Protein AF-A0A420VLJ9-F1 (afdb_monomer)

Structure (mmCIF, N/CA/C/O backbone):
data_AF-A0A420VLJ9-F1
#
_entry.id   AF-A0A420VLJ9-F1
#
loop_
_atom_site.group_PDB
_atom_site.id
_atom_site.type_symbol
_atom_site.label_atom_id
_atom_site.label_alt_id
_atom_site.label_comp_id
_atom_site.label_asym_id
_atom_site.label_entity_id
_atom_site.label_seq_id
_atom_site.pdbx_PDB_ins_code
_atom_site.Cartn_x
_atom_site.Cartn_y
_atom_site.Cartn_z
_atom_site.occupancy
_atom_site.B_iso_or_equiv
_atom_site.auth_seq_id
_atom_site.auth_comp_id
_atom_site.auth_asym_id
_atom_site.auth_atom_id
_atom_site.pdbx_PDB_model_num
ATOM 1 N N . MET A 1 1 ? -46.363 29.608 -21.108 1.00 40.19 1 MET A N 1
ATOM 2 C CA . MET A 1 1 ? -46.972 29.745 -19.769 1.00 40.19 1 MET A CA 1
ATOM 3 C C . MET A 1 1 ? -45.845 29.748 -18.758 1.00 40.19 1 MET A C 1
ATOM 5 O O . MET A 1 1 ? -44.955 28.916 -18.859 1.00 40.19 1 MET A O 1
ATOM 9 N N . SER A 1 2 ? -45.834 30.780 -17.923 1.00 34.25 2 SER A N 1
ATOM 10 C CA . SER A 1 2 ? -44.699 31.253 -17.135 1.00 34.25 2 SER A CA 1
ATOM 11 C C . SER A 1 2 ? -44.559 30.563 -15.777 1.00 34.25 2 SER A C 1
ATOM 13 O O . SER A 1 2 ? -45.558 30.268 -15.134 1.00 34.25 2 SER A O 1
ATOM 15 N N . ASN A 1 3 ? -43.295 30.405 -15.372 1.00 30.20 3 ASN A N 1
ATOM 16 C CA . ASN A 1 3 ? -42.695 30.669 -14.058 1.00 30.20 3 ASN A CA 1
ATOM 17 C C . ASN A 1 3 ? -43.540 30.483 -12.791 1.00 30.20 3 ASN A C 1
ATOM 19 O O . ASN A 1 3 ? -44.411 31.305 -12.518 1.00 30.20 3 ASN A O 1
ATOM 23 N N . ILE A 1 4 ? -43.063 29.608 -11.898 1.00 38.44 4 ILE A N 1
ATOM 24 C CA . ILE A 1 4 ? -42.866 29.989 -10.493 1.00 38.44 4 ILE A CA 1
ATOM 25 C C . ILE A 1 4 ? -41.450 29.582 -10.073 1.00 38.44 4 ILE A C 1
ATOM 27 O O . ILE A 1 4 ? -41.043 28.431 -10.185 1.00 38.44 4 ILE A O 1
ATOM 31 N N . ASN A 1 5 ? -40.717 30.605 -9.646 1.00 30.11 5 ASN A N 1
ATOM 32 C CA . ASN A 1 5 ? -39.374 30.623 -9.092 1.00 30.11 5 ASN A CA 1
ATOM 33 C C . ASN A 1 5 ? -39.523 30.743 -7.568 1.00 30.11 5 ASN A C 1
ATOM 35 O O . ASN A 1 5 ? -40.279 31.600 -7.111 1.00 30.11 5 ASN A O 1
ATOM 39 N N . THR A 1 6 ? -38.804 29.941 -6.790 1.00 36.34 6 THR A N 1
ATOM 40 C CA . THR A 1 6 ? -38.650 30.151 -5.342 1.00 36.34 6 THR A CA 1
ATOM 41 C C . THR A 1 6 ? -37.167 30.212 -5.010 1.00 36.34 6 THR A C 1
ATOM 43 O O . THR A 1 6 ? -36.566 29.240 -4.558 1.00 36.34 6 THR A O 1
ATOM 46 N N . GLN A 1 7 ? -36.574 31.375 -5.275 1.00 33.16 7 GLN A N 1
ATOM 47 C CA . GLN A 1 7 ? -35.375 31.827 -4.580 1.00 33.16 7 GLN A CA 1
ATOM 48 C C . GLN A 1 7 ? -35.746 32.529 -3.268 1.00 33.16 7 GLN A C 1
ATOM 50 O O . GLN A 1 7 ? -36.854 33.042 -3.124 1.00 33.16 7 GLN A O 1
ATOM 55 N N . ASN A 1 8 ? -34.740 32.615 -2.394 1.00 31.83 8 ASN A N 1
ATOM 56 C CA . ASN A 1 8 ? -34.660 33.291 -1.097 1.00 31.83 8 ASN A CA 1
ATOM 57 C C . ASN A 1 8 ? -35.138 32.490 0.106 1.00 31.83 8 ASN A C 1
ATOM 59 O O . ASN A 1 8 ? -36.305 32.556 0.453 1.00 31.83 8 ASN A O 1
ATOM 63 N N . LEU A 1 9 ? -34.174 31.887 0.809 1.00 32.88 9 LEU A N 1
ATOM 64 C CA . LEU A 1 9 ? -33.966 32.106 2.245 1.00 32.88 9 LEU A CA 1
ATOM 65 C C . LEU A 1 9 ? -32.454 31.981 2.543 1.00 32.88 9 LEU A C 1
ATOM 67 O O . LEU A 1 9 ? -31.944 30.917 2.879 1.00 32.88 9 LEU A O 1
ATOM 71 N N . GLN A 1 10 ? -31.725 33.086 2.354 1.00 36.16 10 GLN A N 1
ATOM 72 C CA . GLN A 1 10 ? -30.462 33.351 3.055 1.00 36.16 10 GLN A CA 1
ATOM 73 C C . GLN A 1 10 ? -30.797 33.690 4.525 1.00 36.16 10 GLN A C 1
ATOM 75 O O . GLN A 1 10 ? -31.829 34.312 4.776 1.00 36.16 10 GLN A O 1
ATOM 80 N N . GLY A 1 11 ? -29.959 33.271 5.488 1.00 34.59 11 GLY A N 1
ATOM 81 C CA . GLY A 1 11 ? -30.067 33.654 6.915 1.00 34.59 11 GLY A CA 1
ATOM 82 C C . GLY A 1 11 ? -29.747 35.142 7.156 1.00 34.59 11 GLY A C 1
ATOM 83 O O . GLY A 1 11 ? -29.766 35.909 6.196 1.00 34.59 11 GLY A O 1
ATOM 84 N N . PRO A 1 12 ? -29.348 35.602 8.363 1.00 39.53 12 PRO A N 1
ATOM 85 C CA . PRO A 1 12 ? -29.406 35.039 9.719 1.00 39.53 12 PRO A CA 1
ATOM 86 C C . PRO A 1 12 ? -30.305 35.899 10.650 1.00 39.53 12 PRO A C 1
ATOM 88 O O . PRO A 1 12 ? -30.602 37.050 10.341 1.00 39.53 12 PRO A O 1
ATOM 91 N N . LEU A 1 13 ? -30.684 35.409 11.836 1.00 33.34 13 LEU A N 1
ATOM 92 C CA . LEU A 1 13 ? -31.218 36.281 12.898 1.00 33.34 13 LEU A CA 1
ATOM 93 C C . LEU A 1 13 ? -30.295 36.243 14.114 1.00 33.34 13 LEU A C 1
ATOM 95 O O . LEU A 1 13 ? -30.373 35.371 14.974 1.00 33.34 13 LEU A O 1
ATOM 99 N N . ALA A 1 14 ? -29.394 37.223 14.137 1.00 34.03 14 ALA A N 1
ATOM 100 C CA . ALA A 1 14 ? -28.677 37.643 15.324 1.00 34.03 14 ALA A CA 1
ATOM 101 C C . ALA A 1 14 ? -29.680 38.192 16.349 1.00 34.03 14 ALA A C 1
ATOM 103 O O . ALA A 1 14 ? -30.434 39.122 16.054 1.00 34.03 14 ALA A O 1
ATOM 104 N N . PHE A 1 15 ? -29.670 37.643 17.562 1.00 36.09 15 PHE A N 1
ATOM 105 C CA . PHE A 1 15 ? -30.333 38.265 18.701 1.00 36.09 15 PHE A CA 1
ATOM 106 C C . PHE A 1 15 ? -29.491 39.456 19.171 1.00 36.09 15 PHE A C 1
ATOM 108 O O . PHE A 1 15 ? -28.362 39.303 19.634 1.00 36.09 15 PHE A O 1
ATOM 115 N N . ASN A 1 16 ? -30.044 40.654 18.988 1.00 30.75 16 ASN A N 1
ATOM 116 C CA . ASN A 1 16 ? -29.459 41.930 19.374 1.00 30.75 16 ASN A CA 1
ATOM 117 C C . ASN A 1 16 ? -29.782 42.238 20.845 1.00 30.75 16 ASN A C 1
ATOM 119 O O . ASN A 1 16 ? -30.943 42.263 21.248 1.00 30.75 16 ASN A O 1
ATOM 123 N N . THR A 1 17 ? -28.743 42.495 21.635 1.00 43.62 17 THR A N 1
ATOM 124 C CA . THR A 1 17 ? -28.795 42.968 23.020 1.00 43.62 17 THR A CA 1
ATOM 125 C C . THR A 1 17 ? -29.092 44.468 23.062 1.00 43.62 17 THR A C 1
ATOM 127 O O . THR A 1 17 ? -28.175 45.284 22.934 1.00 43.62 17 THR A O 1
ATOM 130 N N . LYS A 1 18 ? -30.350 44.867 23.262 1.00 38.25 18 LYS A N 1
ATOM 131 C CA . LYS A 1 18 ? -30.687 46.235 23.686 1.00 38.25 18 LYS A CA 1
ATOM 132 C C . LYS A 1 18 ? -32.125 46.273 24.195 1.00 38.25 18 LYS A C 1
ATOM 134 O O . LYS A 1 18 ? -33.012 45.992 23.408 1.00 38.25 18 LYS A O 1
ATOM 139 N N . ASP A 1 19 ? -32.264 46.550 25.494 1.00 35.78 19 ASP A N 1
ATOM 140 C CA . ASP A 1 19 ? -33.465 46.875 26.299 1.00 35.78 19 ASP A CA 1
ATOM 141 C C . ASP A 1 19 ? -33.405 46.081 27.628 1.00 35.78 19 ASP A C 1
ATOM 143 O O . ASP A 1 19 ? -33.994 45.019 27.754 1.00 35.78 19 ASP A O 1
ATOM 147 N N . MET A 1 20 ? -32.454 46.400 28.527 1.00 32.53 20 MET A N 1
ATOM 148 C CA . MET A 1 20 ? -32.641 47.233 29.749 1.00 32.53 20 MET A CA 1
ATOM 149 C C . MET A 1 20 ? -33.270 46.461 30.957 1.00 32.53 20 MET A C 1
ATOM 151 O O . MET A 1 20 ? -33.905 45.440 30.751 1.00 32.53 20 MET A O 1
ATOM 155 N N . PRO A 1 21 ? -33.121 46.884 32.236 1.00 36.34 21 PRO A N 1
ATOM 156 C CA . PRO A 1 21 ? -31.906 46.795 33.058 1.00 36.34 21 PRO A CA 1
ATOM 157 C C . PRO A 1 21 ? -32.110 46.166 34.479 1.00 36.34 21 PRO A C 1
ATOM 159 O O . PRO A 1 21 ? -33.150 46.304 35.104 1.00 36.34 21 PRO A O 1
ATOM 162 N N . VAL A 1 22 ? -31.046 45.538 35.002 1.00 33.41 22 VAL A N 1
ATOM 163 C CA . VAL A 1 22 ? -30.405 45.703 36.341 1.00 33.41 22 VAL A CA 1
ATOM 164 C C . VAL A 1 22 ? -31.232 45.639 37.665 1.00 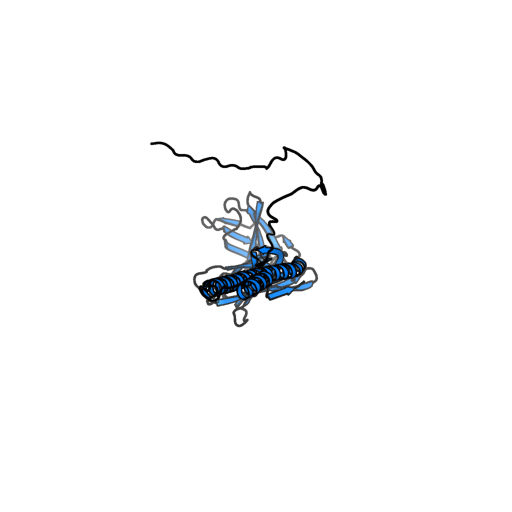33.41 22 VAL A C 1
ATOM 166 O O . VAL A 1 22 ? -31.813 46.624 38.094 1.00 33.41 22 VAL A O 1
ATOM 169 N N . ASN A 1 23 ? -31.007 44.532 38.403 1.00 29.47 23 ASN A N 1
ATOM 170 C CA . ASN A 1 23 ? -30.612 44.396 39.835 1.00 29.47 23 ASN A CA 1
ATOM 171 C C . ASN A 1 23 ? -31.587 44.597 41.032 1.00 29.47 23 ASN A C 1
ATOM 173 O O . ASN A 1 23 ? -32.333 45.560 41.129 1.00 29.47 23 ASN A O 1
ATOM 177 N N . ALA A 1 24 ? -31.318 43.737 42.031 1.00 30.45 24 ALA A N 1
ATOM 178 C CA . ALA A 1 24 ? -31.392 43.904 43.492 1.00 30.45 24 ALA A CA 1
ATOM 179 C C . ALA A 1 24 ? -32.679 43.520 44.250 1.00 30.45 24 ALA A C 1
ATOM 181 O O . ALA A 1 24 ? -33.589 44.311 44.448 1.00 30.45 24 ALA A O 1
ATOM 182 N N . ASN A 1 25 ? -32.642 42.297 44.793 1.00 33.41 25 ASN A N 1
ATOM 183 C CA . ASN A 1 25 ? -32.821 41.950 46.211 1.00 33.41 25 ASN A CA 1
ATOM 184 C C . ASN A 1 25 ? -33.521 42.980 47.132 1.00 33.41 25 ASN A C 1
ATOM 186 O O . ASN A 1 25 ? -32.915 43.984 47.507 1.00 33.41 25 ASN A O 1
ATOM 190 N N . THR A 1 26 ? -34.695 42.623 47.662 1.00 28.58 26 THR A N 1
ATOM 191 C CA . THR A 1 26 ? -35.263 43.218 48.885 1.00 28.58 26 THR A CA 1
ATOM 192 C C . THR A 1 26 ? -35.936 42.158 49.764 1.00 28.58 26 THR A C 1
ATOM 194 O O . THR A 1 26 ? -36.842 41.439 49.351 1.00 28.58 26 THR A O 1
ATOM 197 N N . ARG A 1 27 ? -35.455 42.077 51.014 1.00 31.72 27 ARG A N 1
ATOM 198 C CA . ARG A 1 27 ? -36.074 41.397 52.162 1.00 31.72 27 ARG A CA 1
ATOM 199 C C . ARG A 1 27 ? -37.179 42.274 52.766 1.00 31.72 27 ARG A C 1
ATOM 201 O O . ARG A 1 27 ? -36.972 43.472 52.908 1.00 31.72 27 ARG A O 1
ATOM 208 N N . ALA A 1 28 ? -38.213 41.587 53.257 1.00 33.34 28 ALA A N 1
ATOM 209 C CA . ALA A 1 28 ? -39.072 41.875 54.416 1.00 33.34 28 ALA A CA 1
ATOM 210 C C . ALA A 1 28 ? -39.955 43.146 54.432 1.00 33.34 28 ALA A C 1
ATOM 212 O O . ALA A 1 28 ? -39.468 44.269 54.505 1.00 33.34 28 ALA A O 1
ATOM 213 N N . GLY A 1 29 ? -41.270 42.913 54.530 1.00 27.23 29 GLY A N 1
ATOM 214 C CA . GLY A 1 29 ? -42.313 43.858 54.944 1.00 27.23 29 GLY A CA 1
ATOM 215 C C . GLY A 1 29 ? -43.678 43.153 55.000 1.00 27.23 29 GLY A C 1
ATOM 216 O O . GLY A 1 29 ? -44.050 42.483 54.045 1.00 27.23 29 GLY A O 1
ATOM 217 N N . GLU A 1 30 ? -44.354 43.237 56.144 1.00 31.52 30 GLU A N 1
ATOM 218 C CA . GLU A 1 30 ? -45.592 42.548 56.552 1.00 31.52 30 GLU A CA 1
ATOM 219 C C . GLU A 1 30 ? -46.860 42.959 55.769 1.00 31.52 30 GLU A C 1
ATOM 221 O O . GLU A 1 30 ? -46.958 44.101 55.324 1.00 31.52 30 GLU A O 1
ATOM 226 N N . GLY A 1 31 ? -47.872 42.070 55.710 1.00 28.92 31 GLY A N 1
ATOM 227 C CA . GLY A 1 31 ? -49.274 42.462 55.468 1.00 28.92 31 GLY A CA 1
ATOM 228 C C . GLY A 1 31 ? -50.150 41.530 54.611 1.00 28.92 31 GLY A C 1
ATOM 229 O O . GLY A 1 31 ? -50.395 41.829 53.454 1.00 28.92 31 GLY A O 1
ATOM 230 N N . ASP A 1 32 ? -50.666 40.471 55.241 1.00 31.52 32 ASP A N 1
ATOM 231 C CA . ASP A 1 32 ? -52.004 39.858 55.083 1.00 31.52 32 ASP A CA 1
ATOM 232 C C . ASP A 1 32 ? -52.498 39.182 53.771 1.00 31.52 32 ASP A C 1
ATOM 234 O O . ASP A 1 32 ? -52.627 39.767 52.700 1.00 31.52 32 ASP A O 1
ATOM 238 N N . SER A 1 33 ? -52.978 37.950 53.991 1.00 36.38 33 SER A N 1
ATOM 239 C CA . SER A 1 33 ? -53.978 37.153 53.260 1.00 36.38 33 SER A CA 1
ATOM 240 C C . SER A 1 33 ? -53.669 36.551 51.875 1.00 36.38 33 SER A C 1
ATOM 242 O O . SER A 1 33 ? -53.812 37.173 50.829 1.00 36.38 33 SER A O 1
ATOM 244 N N . GLY A 1 34 ? -53.459 35.227 51.883 1.00 42.50 34 GLY A N 1
ATOM 245 C CA . GLY A 1 34 ? -54.064 34.342 50.881 1.00 42.50 34 GLY A CA 1
ATO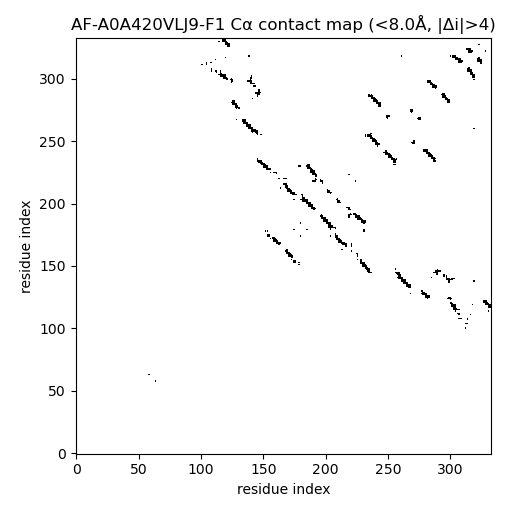M 246 C C . GLY A 1 34 ? -53.111 33.641 49.915 1.00 42.50 34 GLY A C 1
ATOM 247 O O . GLY A 1 34 ? -52.739 34.193 48.890 1.00 42.50 34 GLY A O 1
ATOM 248 N N . LEU A 1 35 ? -52.888 32.352 50.196 1.00 35.56 35 LEU A N 1
ATOM 249 C CA . LEU A 1 35 ? -52.308 31.310 49.334 1.00 35.56 35 LEU A CA 1
ATOM 250 C C . LEU A 1 35 ? -50.774 31.242 49.302 1.00 35.56 35 LEU A C 1
ATOM 252 O O . LEU A 1 35 ? -50.103 31.666 48.364 1.00 35.56 35 LEU A O 1
ATOM 256 N N . VAL A 1 36 ? -50.229 30.567 50.317 1.00 41.62 36 VAL A N 1
ATOM 257 C CA . VAL A 1 36 ? -48.925 29.903 50.219 1.00 41.62 36 VAL A CA 1
ATOM 258 C C . VAL A 1 36 ? -49.045 28.812 49.150 1.00 41.62 36 VAL A C 1
ATOM 260 O O . VAL A 1 36 ? -49.570 27.733 49.409 1.00 41.62 36 VAL A O 1
ATOM 263 N N . TYR A 1 37 ? -48.596 29.099 47.929 1.00 38.44 37 TYR A N 1
ATOM 264 C CA . TYR A 1 37 ? -48.406 28.082 46.900 1.00 38.44 37 TYR A CA 1
ATOM 265 C C . TYR A 1 37 ? -47.072 27.381 47.173 1.00 38.44 37 TYR A C 1
ATOM 267 O O . TYR A 1 37 ? -46.008 27.968 46.977 1.00 38.44 37 TYR A O 1
ATOM 275 N N . ASN A 1 38 ? -47.136 26.147 47.678 1.00 47.91 38 ASN A N 1
ATOM 276 C CA . ASN A 1 38 ? -45.972 25.289 47.875 1.00 47.91 38 ASN A CA 1
ATOM 277 C C . ASN A 1 38 ? -45.899 24.257 46.730 1.00 47.91 38 ASN A C 1
ATOM 279 O O . ASN A 1 38 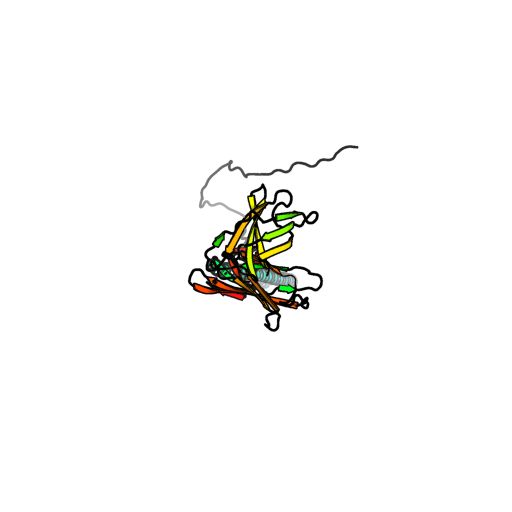? -46.534 23.208 46.829 1.00 47.91 38 ASN A O 1
ATOM 283 N N . PRO A 1 39 ? -45.139 24.515 45.649 1.00 46.03 39 PRO A N 1
ATOM 284 C CA . PRO A 1 39 ? -45.017 23.604 44.506 1.00 46.03 39 PRO A CA 1
ATOM 285 C C . PRO A 1 39 ? -44.257 22.301 44.818 1.00 46.03 39 PRO A C 1
ATOM 287 O O . PRO A 1 39 ? -44.063 21.491 43.918 1.00 46.03 39 PRO A O 1
ATOM 290 N N . GLY A 1 40 ? -43.820 22.106 46.067 1.00 45.81 40 GLY A N 1
ATOM 291 C CA . GLY A 1 40 ? -43.217 20.873 46.575 1.00 45.81 40 GLY A CA 1
ATOM 292 C C . GLY A 1 40 ? -44.015 20.224 47.704 1.00 45.81 40 GLY A C 1
ATOM 293 O O . GLY A 1 40 ? -43.448 19.442 48.461 1.00 45.81 40 GLY A O 1
ATOM 294 N N . ALA A 1 41 ? -45.298 20.561 47.867 1.00 46.41 41 ALA A N 1
ATOM 295 C CA . ALA A 1 41 ? -46.175 19.792 48.738 1.00 46.41 41 ALA A CA 1
ATOM 296 C C . ALA A 1 41 ? -46.438 18.430 48.078 1.00 46.41 41 ALA A C 1
ATOM 298 O O . ALA A 1 41 ? -47.451 18.241 47.408 1.00 46.41 41 ALA A O 1
ATOM 299 N N . GLU A 1 42 ? -45.506 17.487 48.257 1.00 52.94 42 GLU A N 1
ATOM 300 C CA . GLU A 1 42 ? -45.868 16.072 48.296 1.00 52.94 42 GLU A CA 1
ATOM 301 C C . GLU A 1 42 ? -47.123 15.984 49.159 1.00 52.94 42 GLU A C 1
ATOM 303 O O . GLU A 1 42 ? -47.176 16.592 50.233 1.00 52.94 42 GLU A O 1
ATOM 308 N N . LEU A 1 43 ? -48.166 15.341 48.637 1.00 58.44 43 LEU A N 1
ATOM 309 C CA . LEU A 1 43 ? -49.425 15.183 49.342 1.00 58.44 43 LEU A CA 1
ATOM 310 C C . LEU A 1 43 ? -49.103 14.481 50.663 1.00 58.44 43 LEU A C 1
ATOM 312 O O . LEU A 1 43 ? -48.877 13.272 50.678 1.00 58.44 43 LEU A O 1
ATOM 316 N N . ASP A 1 44 ? -48.973 15.260 51.738 1.00 61.69 44 ASP A N 1
ATOM 317 C CA . ASP A 1 44 ? -48.436 14.783 53.002 1.00 61.69 44 ASP A CA 1
ATOM 318 C C . ASP A 1 44 ? -49.464 13.796 53.548 1.00 61.69 44 ASP A C 1
ATOM 320 O O . ASP A 1 44 ? -50.498 14.179 54.106 1.00 61.69 44 ASP A O 1
ATOM 324 N N . LYS A 1 45 ? -49.249 12.507 53.263 1.00 59.34 45 LYS A N 1
ATOM 325 C CA . LYS A 1 45 ? -50.154 11.407 53.622 1.00 59.34 45 LYS A CA 1
ATOM 326 C C . LYS A 1 45 ? -50.484 11.481 55.112 1.00 59.34 45 LYS A C 1
ATOM 328 O O . LYS A 1 45 ? -51.599 11.161 55.514 1.00 59.34 45 LYS A O 1
ATOM 333 N N . ASP A 1 46 ? -49.562 12.023 55.901 1.00 61.44 46 ASP A N 1
ATOM 334 C CA . ASP A 1 46 ? -49.683 12.272 57.330 1.00 61.44 46 ASP A CA 1
ATOM 335 C C . ASP A 1 46 ? -50.670 13.401 57.684 1.00 61.44 46 ASP A C 1
ATOM 337 O O . ASP A 1 46 ? -51.351 13.323 58.710 1.00 61.44 46 ASP A O 1
ATOM 341 N N . ALA A 1 47 ? -50.807 14.435 56.849 1.00 64.75 47 ALA A N 1
ATOM 342 C CA . ALA A 1 47 ? -51.821 15.480 57.009 1.00 64.75 47 ALA A CA 1
ATOM 343 C C . ALA A 1 47 ? -53.224 14.957 56.662 1.00 64.75 47 ALA A C 1
ATOM 345 O O . ALA A 1 47 ? -54.185 15.240 57.381 1.00 64.75 47 ALA A O 1
ATOM 346 N N . PHE A 1 48 ? -53.333 14.126 55.621 1.00 65.38 48 PHE A N 1
ATOM 347 C CA . PHE A 1 48 ? -54.583 13.453 55.262 1.00 65.38 48 PHE A CA 1
ATOM 348 C C . PHE A 1 48 ? -55.032 12.455 56.345 1.00 65.38 48 PHE A C 1
ATOM 350 O O . PHE A 1 48 ? -56.187 12.484 56.761 1.00 65.38 48 PHE A O 1
ATOM 357 N N . LEU A 1 49 ? -54.120 11.632 56.882 1.00 68.81 49 LEU A N 1
ATOM 358 C CA . LEU A 1 49 ? -54.424 10.682 57.963 1.00 68.81 49 LEU A CA 1
ATOM 359 C C . LEU A 1 49 ? -54.847 11.378 59.268 1.00 68.81 49 LEU A C 1
ATOM 361 O O . LEU A 1 49 ? -55.704 10.867 59.989 1.00 68.81 49 LEU A O 1
ATOM 365 N N . LYS A 1 50 ? -54.292 12.560 59.568 1.00 65.50 50 LYS A N 1
ATOM 366 C CA . LYS A 1 50 ? -54.720 13.379 60.715 1.00 65.50 50 LYS A CA 1
ATOM 367 C C . LYS A 1 50 ? -56.119 13.959 60.527 1.00 65.50 50 LYS A C 1
ATOM 369 O O . LYS A 1 50 ? -56.899 13.942 61.474 1.00 65.50 50 LYS A O 1
ATOM 374 N N . LEU A 1 51 ? -56.446 14.442 59.330 1.00 67.56 51 LEU A N 1
ATOM 375 C CA . LEU A 1 51 ? -57.789 14.939 59.023 1.00 67.56 51 LEU A CA 1
ATOM 376 C C . LEU A 1 51 ? -58.827 13.809 59.051 1.00 67.56 51 LEU A C 1
ATOM 378 O O . LEU A 1 51 ? -59.877 13.975 59.662 1.00 67.56 51 LEU A O 1
ATOM 382 N N . LEU A 1 52 ? -58.485 12.631 58.526 1.00 69.38 52 LEU A N 1
ATOM 383 C CA . LEU A 1 52 ? -59.322 11.431 58.592 1.00 69.38 52 LEU A CA 1
ATOM 384 C C . LEU A 1 52 ? -59.607 10.987 60.037 1.00 69.38 52 LEU A C 1
ATOM 386 O O . LEU A 1 52 ? -60.725 10.594 60.369 1.00 69.38 52 LEU A O 1
ATOM 390 N N . LEU A 1 53 ? -58.600 11.057 60.913 1.00 67.88 53 LEU A N 1
ATOM 391 C CA . LEU A 1 53 ? -58.755 10.729 62.331 1.00 67.88 53 LEU A CA 1
ATOM 392 C C . LEU A 1 53 ? -59.665 11.733 63.055 1.00 67.88 53 LEU A C 1
ATOM 394 O O . LEU A 1 53 ? -60.454 11.339 63.912 1.00 67.88 53 LEU A O 1
ATOM 398 N N . ILE A 1 54 ? -59.561 13.018 62.707 1.00 65.88 54 ILE A N 1
ATOM 399 C CA . ILE A 1 54 ? -60.407 14.082 63.260 1.00 65.88 54 ILE A CA 1
ATOM 400 C C . ILE A 1 54 ? -61.859 13.917 62.793 1.00 65.88 54 ILE A C 1
ATOM 402 O O . ILE A 1 54 ? -62.771 14.034 63.611 1.00 65.88 54 ILE A O 1
ATOM 406 N N . GLU A 1 55 ? -62.082 13.584 61.520 1.00 59.12 55 GLU A N 1
ATOM 407 C CA . GLU A 1 55 ? -63.420 13.306 60.988 1.00 59.12 55 GLU A CA 1
ATOM 408 C C . GLU A 1 55 ? -64.047 12.074 61.658 1.00 59.12 55 GLU A C 1
ATOM 410 O O . GLU A 1 55 ? -65.180 12.159 62.117 1.00 59.12 55 GLU A O 1
ATOM 415 N N . LEU A 1 56 ? -63.307 10.972 61.848 1.00 64.06 56 LEU A N 1
ATOM 416 C CA . LEU A 1 56 ? -63.788 9.783 62.578 1.00 64.06 56 LEU A CA 1
ATOM 417 C C . LEU A 1 56 ? -64.189 10.064 64.037 1.00 64.06 56 LEU A C 1
ATOM 419 O O . LEU A 1 56 ? -65.066 9.387 64.569 1.00 64.06 56 LEU A O 1
ATOM 423 N N . GLN A 1 57 ? -63.563 11.047 64.693 1.00 64.88 57 GLN A N 1
ATOM 424 C CA . GLN A 1 57 ? -63.916 11.447 66.060 1.00 64.88 57 GLN A CA 1
ATOM 425 C C . GLN A 1 57 ? -65.186 12.311 66.143 1.00 64.88 57 GLN A C 1
ATOM 427 O O . GLN A 1 57 ? -65.758 12.408 67.227 1.00 64.88 57 GLN A O 1
ATOM 432 N N . HIS A 1 58 ? -65.618 12.941 65.044 1.00 65.50 58 HIS A N 1
ATOM 433 C CA . HIS A 1 58 ? -66.742 13.891 65.013 1.00 65.50 58 HIS A CA 1
ATOM 434 C C . HIS A 1 58 ? -67.909 13.467 64.096 1.00 65.50 58 HIS A C 1
ATOM 436 O O . HIS A 1 58 ? -68.811 14.271 63.862 1.00 65.50 58 HIS A O 1
ATOM 442 N N . GLN A 1 59 ? -67.932 12.228 63.590 1.00 56.38 59 GLN A N 1
ATOM 443 C CA . GLN A 1 59 ? -69.045 11.721 62.773 1.00 56.38 59 GLN A CA 1
ATOM 444 C C . GLN A 1 59 ? -70.298 11.461 63.627 1.00 56.38 59 GLN A C 1
ATOM 446 O O . GLN A 1 59 ? -70.241 10.799 64.666 1.00 56.38 59 GLN A O 1
ATOM 451 N N . ASP A 1 60 ? -71.439 11.977 63.168 1.00 63.19 60 ASP A N 1
ATOM 452 C CA . ASP A 1 60 ? -72.760 11.654 63.706 1.00 63.19 60 ASP A CA 1
ATOM 453 C C . ASP A 1 60 ? -73.143 10.221 63.275 1.00 63.19 60 ASP A C 1
ATOM 455 O O . ASP A 1 60 ? -73.078 9.901 62.087 1.00 63.19 60 ASP A O 1
ATOM 459 N N . PRO A 1 61 ? -73.542 9.334 64.204 1.00 57.66 61 PRO A N 1
ATOM 460 C CA . PRO A 1 61 ? -73.795 7.919 63.925 1.00 57.66 61 PRO A CA 1
ATOM 461 C C . PRO A 1 61 ? -75.007 7.635 63.023 1.00 57.66 61 PRO A C 1
ATOM 463 O O . PRO A 1 61 ? -75.253 6.468 62.713 1.00 57.66 61 PRO A O 1
ATOM 466 N N . THR A 1 62 ? -75.792 8.645 62.638 1.00 63.62 62 THR A N 1
ATOM 467 C CA . THR A 1 62 ? -77.054 8.440 61.908 1.00 63.62 62 THR A CA 1
ATOM 468 C C . THR A 1 62 ? -77.000 8.724 60.406 1.00 63.62 62 THR A C 1
ATOM 470 O O . THR A 1 62 ? -77.927 8.314 59.707 1.00 63.62 62 THR A O 1
ATOM 473 N N . ASP A 1 63 ? -75.917 9.319 59.894 1.00 63.97 63 ASP A N 1
ATOM 474 C CA . ASP A 1 63 ? -75.683 9.474 58.449 1.00 63.97 63 ASP A CA 1
ATOM 475 C C . ASP A 1 63 ? -74.172 9.556 58.148 1.00 63.97 63 ASP A C 1
ATOM 477 O O . ASP A 1 63 ? -73.611 10.649 58.021 1.00 63.97 63 ASP A O 1
ATOM 481 N N . PRO A 1 64 ? -73.464 8.412 58.124 1.00 59.19 64 PRO A N 1
ATOM 482 C CA . PRO A 1 64 ? -72.029 8.406 57.882 1.00 59.19 64 PRO A CA 1
ATOM 483 C C . PRO A 1 64 ? -71.761 8.919 56.464 1.00 59.19 64 PRO A C 1
ATOM 485 O O . PRO A 1 64 ? -72.266 8.357 55.489 1.00 59.19 64 PRO A O 1
ATOM 488 N N . MET A 1 65 ? -70.948 9.971 56.320 1.00 63.12 65 MET A N 1
ATOM 489 C CA . MET A 1 65 ? -70.446 10.331 54.989 1.00 63.12 65 MET A CA 1
ATOM 490 C C . MET A 1 65 ? -69.699 9.131 54.384 1.00 63.12 65 MET A C 1
ATOM 492 O O . MET A 1 65 ? -69.118 8.324 55.105 1.00 63.12 65 MET A O 1
ATOM 496 N N . ASP A 1 66 ? -69.708 9.028 53.050 1.00 65.62 66 ASP A N 1
ATOM 497 C CA . ASP A 1 66 ? -69.092 7.960 52.241 1.00 65.62 66 ASP A CA 1
ATOM 498 C C . ASP A 1 66 ? -67.545 8.052 52.265 1.00 65.62 66 ASP A C 1
ATOM 500 O O . ASP A 1 66 ? -66.859 8.206 51.248 1.00 65.62 66 ASP A O 1
ATOM 504 N N . THR A 1 67 ? -66.979 8.039 53.474 1.00 63.81 67 THR A N 1
ATOM 505 C CA . THR A 1 67 ? -65.551 8.131 53.787 1.00 63.81 67 THR A CA 1
ATOM 506 C C . THR A 1 67 ? -64.789 6.977 53.139 1.00 63.81 67 THR A C 1
ATOM 508 O O . THR A 1 67 ? -63.644 7.147 52.730 1.00 63.81 67 THR A O 1
ATOM 511 N N . GLU A 1 68 ? -65.442 5.828 52.949 1.00 65.75 68 GLU A N 1
ATOM 512 C CA . GLU A 1 68 ? -64.905 4.669 52.234 1.00 65.75 68 GLU A CA 1
ATOM 513 C C . GLU A 1 68 ? -64.607 4.986 50.761 1.00 65.75 68 GLU A C 1
ATOM 515 O O . GLU A 1 68 ? -63.526 4.662 50.260 1.00 65.75 68 GLU A O 1
ATOM 520 N N . LYS A 1 69 ? -65.503 5.695 50.064 1.00 66.94 69 LYS A N 1
ATOM 521 C CA . LYS A 1 69 ? -65.298 6.107 48.669 1.00 66.94 69 LYS A CA 1
ATOM 522 C C . LYS A 1 69 ? -64.195 7.153 48.521 1.00 66.94 69 LYS A C 1
ATOM 524 O O . LYS A 1 69 ? -63.424 7.083 47.562 1.00 66.94 69 LYS A O 1
ATOM 529 N N . MET A 1 70 ? -64.080 8.087 49.468 1.00 70.25 70 MET A N 1
ATOM 530 C CA . MET A 1 70 ? -62.999 9.080 49.477 1.00 70.25 70 MET A CA 1
ATOM 531 C C . MET A 1 70 ? -61.641 8.433 49.774 1.00 70.25 70 MET A C 1
ATOM 533 O O . MET A 1 70 ? -60.682 8.709 49.061 1.00 70.25 70 MET A O 1
ATOM 537 N N . LEU A 1 71 ? -61.579 7.516 50.748 1.00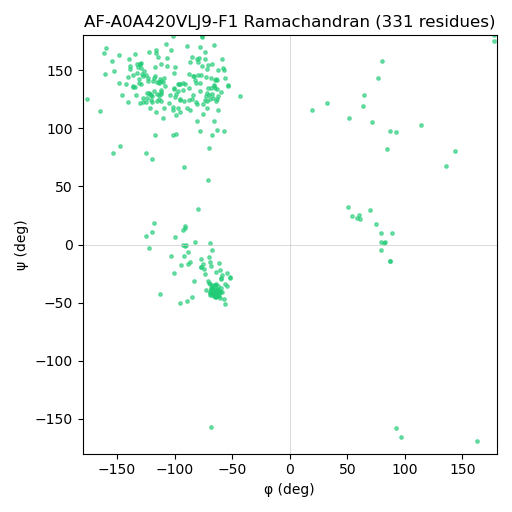 72.12 71 LEU A N 1
ATOM 538 C CA . LEU A 1 71 ? -60.391 6.710 51.052 1.00 72.12 71 LEU A CA 1
ATOM 539 C C . LEU A 1 71 ? -59.966 5.837 49.875 1.00 72.12 71 LEU A C 1
ATOM 541 O O . LEU A 1 71 ? -58.780 5.722 49.573 1.00 72.12 71 LEU A O 1
ATOM 545 N N . THR A 1 72 ? -60.934 5.242 49.181 1.00 76.38 72 THR A N 1
ATOM 546 C CA . THR A 1 72 ? -60.670 4.434 47.989 1.00 76.38 72 THR A CA 1
ATOM 547 C C . THR A 1 72 ? -60.104 5.298 46.860 1.00 76.38 72 THR A C 1
ATOM 549 O O . THR A 1 72 ? -59.145 4.893 46.205 1.00 76.38 72 THR A O 1
ATOM 552 N N . GLN A 1 73 ? -60.631 6.510 46.656 1.00 68.00 73 GLN A N 1
ATOM 553 C CA . GLN A 1 73 ? -60.113 7.441 45.648 1.00 68.00 73 GLN A CA 1
ATOM 554 C C . GLN A 1 73 ? -58.729 7.996 46.004 1.00 68.00 73 GLN A C 1
ATOM 556 O O . GLN A 1 73 ? -57.868 8.053 45.130 1.00 68.00 73 GLN A O 1
ATOM 561 N N . THR A 1 74 ? -58.456 8.351 47.263 1.00 78.94 74 THR A N 1
ATOM 562 C CA . THR A 1 74 ? -57.114 8.803 47.670 1.00 78.94 74 THR A CA 1
ATOM 563 C C . THR A 1 74 ? -56.089 7.676 47.647 1.00 78.94 74 THR A C 1
ATOM 565 O O . THR A 1 74 ? -54.943 7.919 47.266 1.00 78.94 74 THR A O 1
ATOM 568 N N . ALA A 1 75 ? -56.478 6.438 47.963 1.00 76.81 75 ALA A N 1
ATOM 569 C CA . ALA A 1 75 ? -55.624 5.265 47.789 1.00 76.81 75 ALA A CA 1
ATOM 570 C C . ALA A 1 75 ? -55.306 5.001 46.306 1.00 76.81 75 ALA A C 1
ATOM 572 O O . ALA A 1 75 ? -54.151 4.742 45.968 1.00 76.81 75 ALA A O 1
ATOM 573 N N . GLN A 1 76 ? -56.293 5.130 45.410 1.00 78.38 76 GLN A N 1
ATOM 574 C CA . GLN A 1 76 ? -56.091 5.017 43.959 1.00 78.38 76 GLN A CA 1
ATOM 575 C C . GLN A 1 76 ? -55.187 6.132 43.411 1.00 78.38 76 GLN A C 1
ATOM 577 O O . GLN A 1 76 ? -54.277 5.847 42.635 1.00 78.38 76 GLN A O 1
ATOM 582 N N . LEU A 1 77 ? -55.377 7.382 43.848 1.00 79.94 77 LEU A N 1
ATOM 583 C CA . LEU A 1 77 ? -54.523 8.513 43.467 1.00 79.94 77 LEU A CA 1
ATOM 584 C C . LEU A 1 77 ? -53.098 8.367 44.015 1.00 79.94 77 LEU A C 1
ATOM 586 O O . LEU A 1 77 ? -52.146 8.592 43.279 1.00 79.94 77 LEU A O 1
ATOM 590 N N . SER A 1 78 ? -52.940 7.899 45.256 1.00 79.56 78 SER A N 1
ATOM 591 C CA . SER A 1 78 ? -51.627 7.613 45.853 1.00 79.56 78 SER A CA 1
ATOM 592 C C . SER A 1 78 ? -50.896 6.481 45.129 1.00 79.56 78 SER A C 1
ATOM 594 O O . SER A 1 78 ? -49.670 6.507 45.028 1.00 79.56 78 SER A O 1
ATOM 596 N N . ALA A 1 79 ? -51.628 5.474 44.639 1.00 81.25 79 ALA A N 1
ATOM 597 C CA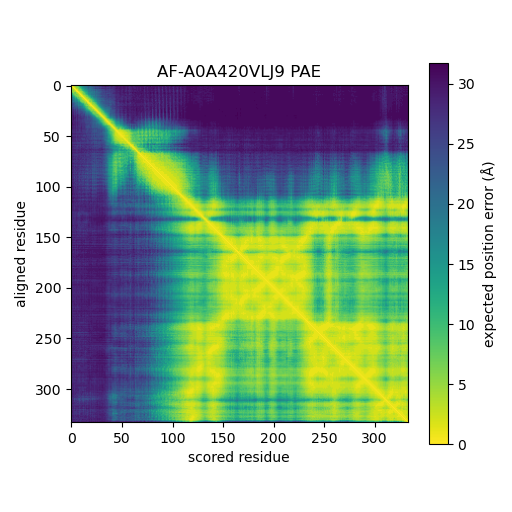 . ALA A 1 79 ? -51.066 4.394 43.835 1.00 81.25 79 ALA A CA 1
ATOM 598 C C . ALA A 1 79 ? -50.626 4.898 42.451 1.00 81.25 79 ALA A C 1
ATOM 600 O O . ALA A 1 79 ? -49.532 4.558 42.004 1.00 81.25 79 ALA A O 1
ATOM 601 N N . LEU A 1 80 ? -51.428 5.755 41.808 1.00 82.12 80 LEU A N 1
ATOM 602 C CA . LEU A 1 80 ? -51.068 6.411 40.547 1.00 82.12 80 LEU A CA 1
ATOM 603 C C . LEU A 1 80 ? -49.863 7.341 40.706 1.00 82.12 80 LEU A C 1
ATOM 605 O O . LEU A 1 80 ? -48.970 7.318 39.869 1.00 82.12 80 LEU A O 1
ATOM 609 N N . GLU A 1 81 ? -49.796 8.113 41.787 1.00 81.06 81 GLU A N 1
ATOM 610 C CA . GLU A 1 81 ? -48.668 8.992 42.097 1.00 81.06 81 GLU A CA 1
ATOM 611 C C . GLU A 1 81 ? -47.401 8.192 42.417 1.00 81.06 81 GLU A C 1
ATOM 613 O O . GLU A 1 81 ? -46.318 8.530 41.952 1.00 81.06 81 GLU A O 1
ATOM 618 N N . MET A 1 82 ? -47.516 7.073 43.140 1.00 78.25 82 MET A N 1
ATOM 619 C CA . MET A 1 82 ? -46.396 6.152 43.351 1.00 78.25 82 MET A CA 1
ATOM 620 C C . MET A 1 82 ? -45.919 5.535 42.031 1.00 78.25 82 MET A C 1
ATOM 622 O O . MET A 1 82 ? -44.713 5.392 41.825 1.00 78.25 82 MET A O 1
ATOM 626 N N . GLN A 1 83 ? -46.838 5.196 41.127 1.00 82.06 83 GLN A N 1
ATOM 627 C CA . GLN A 1 83 ? -46.509 4.685 39.799 1.00 82.06 83 GLN A CA 1
ATOM 628 C C . GLN A 1 83 ? -45.866 5.764 38.914 1.00 82.06 83 GLN A C 1
ATOM 630 O O . GLN A 1 83 ? -44.886 5.479 38.231 1.00 82.06 83 GLN A O 1
ATOM 635 N N . ASP A 1 84 ? -46.349 7.004 38.971 1.00 85.25 84 ASP A N 1
ATOM 636 C CA . ASP A 1 84 ? -45.760 8.160 38.288 1.00 85.25 84 ASP A CA 1
ATOM 637 C C . ASP A 1 84 ? -44.359 8.477 38.827 1.00 85.25 84 ASP A C 1
ATOM 639 O O . ASP A 1 84 ? -43.413 8.636 38.057 1.00 85.25 84 ASP A O 1
ATOM 643 N N . ASN A 1 85 ? -44.185 8.456 40.149 1.00 83.31 85 ASN A N 1
ATOM 644 C CA . ASN A 1 85 ? -42.887 8.608 40.798 1.00 83.31 85 ASN A CA 1
ATOM 645 C C . ASN A 1 85 ? -41.937 7.467 40.424 1.00 83.31 85 ASN A C 1
ATOM 647 O O . ASN A 1 85 ? -40.776 7.721 40.121 1.00 83.31 85 ASN A O 1
ATOM 651 N N . THR A 1 86 ? -42.430 6.229 40.343 1.00 85.00 86 THR A N 1
ATOM 652 C CA . THR A 1 86 ? -41.640 5.080 39.872 1.00 85.00 86 THR A CA 1
ATOM 653 C C . THR A 1 86 ? -41.214 5.262 38.415 1.00 85.00 86 THR A C 1
ATOM 655 O O . THR A 1 86 ? -40.048 5.049 38.086 1.00 85.00 86 THR A O 1
ATOM 658 N N . ASN A 1 87 ? -42.118 5.716 37.542 1.00 87.38 87 ASN A N 1
ATOM 659 C CA . ASN A 1 87 ? -41.803 6.014 36.145 1.00 87.38 87 ASN A CA 1
ATOM 660 C C . ASN A 1 87 ? -40.770 7.144 36.032 1.00 87.38 87 ASN A C 1
ATOM 662 O O . ASN A 1 87 ? -39.818 7.021 35.265 1.00 87.38 87 ASN A O 1
ATOM 666 N N . LYS A 1 88 ? -40.895 8.209 36.834 1.00 91.00 88 LYS A N 1
ATOM 667 C CA . LYS A 1 88 ? -39.904 9.295 36.919 1.00 91.00 88 LYS A CA 1
ATOM 668 C C . LYS A 1 88 ? -38.543 8.783 37.373 1.00 91.00 88 LYS A C 1
ATOM 670 O O . LYS A 1 88 ? -37.541 9.120 36.747 1.00 91.00 88 LYS A O 1
ATOM 675 N N . THR A 1 89 ? -38.491 7.948 38.411 1.00 88.94 89 THR A N 1
ATOM 676 C CA . THR A 1 89 ? -37.247 7.314 38.866 1.00 88.94 89 THR A CA 1
ATOM 677 C C . THR A 1 89 ? -36.645 6.428 37.775 1.00 88.94 89 THR A C 1
ATOM 679 O O . THR A 1 89 ? -35.433 6.453 37.583 1.00 88.94 89 THR A O 1
ATOM 682 N N . MET A 1 90 ? -37.464 5.699 37.012 1.00 89.81 90 MET A N 1
ATOM 683 C CA . MET A 1 90 ? -36.990 4.881 35.893 1.00 89.81 90 MET A CA 1
ATOM 684 C C . MET A 1 90 ? -36.423 5.740 34.752 1.00 89.81 90 MET A C 1
ATOM 686 O O . MET A 1 90 ? -35.350 5.434 34.238 1.00 89.81 90 MET A O 1
ATOM 690 N N . THR A 1 91 ? -37.073 6.853 34.402 1.00 93.50 91 THR A N 1
ATOM 691 C CA . THR A 1 91 ? -36.542 7.824 33.428 1.00 93.50 91 THR A CA 1
ATOM 692 C C . THR A 1 91 ? -35.225 8.431 33.912 1.00 93.50 91 THR A C 1
ATOM 694 O O . THR A 1 91 ? -34.254 8.474 33.164 1.00 93.50 91 THR A O 1
ATOM 697 N N . GLN A 1 92 ? -35.146 8.824 35.187 1.00 92.94 92 GLN A N 1
ATOM 698 C CA . GLN A 1 92 ? -33.910 9.333 35.790 1.00 92.94 92 GLN A CA 1
ATOM 699 C C . GLN A 1 92 ? -32.792 8.284 35.799 1.00 92.94 92 GLN A C 1
ATOM 701 O O . GLN A 1 92 ? -31.627 8.633 35.609 1.00 92.94 92 GLN A O 1
ATOM 706 N N . LEU A 1 93 ? -33.128 7.005 35.994 1.00 90.44 93 LEU A N 1
ATOM 707 C CA . LEU A 1 93 ? -32.176 5.902 35.912 1.00 90.44 93 LEU A CA 1
ATOM 708 C C . LEU A 1 93 ? -31.645 5.730 34.484 1.00 90.44 93 LEU A C 1
ATOM 710 O O . LEU A 1 93 ? -30.437 5.591 34.308 1.00 90.44 93 LEU A O 1
ATOM 714 N N . VAL A 1 94 ? -32.514 5.788 33.472 1.00 90.31 94 VAL A N 1
ATOM 715 C CA . VAL A 1 94 ? -32.110 5.734 32.056 1.00 90.31 94 VAL A CA 1
ATOM 716 C C . VAL A 1 94 ? -31.231 6.933 31.688 1.00 90.31 94 VAL A C 1
ATOM 718 O O . VAL A 1 94 ? -30.194 6.756 31.046 1.00 90.31 94 VAL A O 1
ATOM 721 N N . ASP A 1 95 ? -31.562 8.136 32.157 1.00 90.31 95 ASP A N 1
ATOM 722 C CA . ASP A 1 95 ? -30.730 9.330 31.964 1.00 90.31 95 ASP A CA 1
ATOM 723 C C . ASP A 1 95 ? -29.366 9.193 32.652 1.00 90.31 95 ASP A C 1
ATOM 725 O O . ASP A 1 95 ? -28.336 9.570 32.088 1.00 90.31 95 ASP A O 1
ATOM 729 N N . ALA A 1 96 ? -29.334 8.646 33.871 1.00 88.56 96 ALA A N 1
ATOM 730 C CA . ALA A 1 96 ? -28.094 8.377 34.592 1.00 88.56 96 ALA A CA 1
ATOM 731 C C . ALA A 1 96 ? -27.236 7.330 33.864 1.00 88.56 96 ALA A C 1
ATOM 733 O O . ALA A 1 96 ? -26.028 7.525 33.734 1.00 88.56 96 ALA A O 1
ATOM 734 N N . MET A 1 97 ? -27.849 6.269 33.328 1.00 85.25 97 MET A N 1
ATOM 735 C CA . MET A 1 97 ? -27.172 5.272 32.493 1.00 85.25 97 MET A CA 1
ATOM 736 C C . MET A 1 97 ? -26.637 5.881 31.193 1.00 85.25 97 MET A C 1
ATOM 738 O O . MET A 1 97 ? -25.492 5.624 30.833 1.00 85.25 97 MET A O 1
ATOM 742 N N . THR A 1 98 ? -27.404 6.751 30.536 1.00 84.19 98 THR A N 1
ATOM 743 C CA . THR A 1 98 ? -26.980 7.445 29.307 1.00 84.19 98 THR A CA 1
ATOM 744 C C . THR A 1 98 ? -25.809 8.390 29.581 1.00 84.19 98 THR A C 1
ATOM 746 O O . THR A 1 98 ? -24.819 8.413 28.850 1.00 84.19 98 THR A O 1
ATOM 749 N N . LYS A 1 99 ? -25.860 9.144 30.685 1.00 82.75 99 LYS A N 1
ATOM 750 C CA . LYS A 1 99 ? -24.743 9.995 31.124 1.00 82.75 99 LYS A CA 1
ATOM 751 C C . LYS A 1 99 ? -23.506 9.173 31.473 1.00 82.75 99 LYS A C 1
ATOM 753 O O . LYS A 1 99 ? -22.398 9.593 31.147 1.00 82.75 99 LYS A O 1
ATOM 758 N N . LEU A 1 100 ? -23.682 8.008 32.098 1.00 83.62 100 LEU A N 1
ATOM 759 C CA . LEU A 1 100 ? -22.586 7.087 32.380 1.00 83.62 100 LEU A CA 1
ATOM 760 C C . LEU A 1 100 ? -21.970 6.547 31.084 1.00 83.62 100 LEU A C 1
ATOM 762 O O . LEU A 1 100 ? -20.751 6.577 30.947 1.00 83.62 100 LEU A O 1
ATOM 766 N N . GLN A 1 101 ? -22.787 6.134 30.113 1.00 75.75 101 GLN A N 1
ATOM 767 C CA . GLN A 1 101 ? -22.325 5.707 28.791 1.00 75.75 101 GLN A CA 1
ATOM 768 C C . GLN A 1 101 ? -21.508 6.811 28.104 1.00 75.75 101 GLN A C 1
ATOM 770 O O . GLN A 1 101 ? -20.387 6.557 27.671 1.00 75.75 101 GLN A O 1
ATOM 775 N N . ASN A 1 102 ? -21.997 8.054 28.103 1.00 75.00 102 ASN A N 1
ATOM 776 C CA . ASN A 1 102 ? -21.276 9.198 27.536 1.00 75.00 102 ASN A CA 1
ATOM 777 C C . ASN A 1 102 ? -19.977 9.518 28.294 1.00 75.00 102 ASN A C 1
ATOM 779 O O . ASN A 1 102 ? -18.982 9.904 27.684 1.00 75.00 102 ASN A O 1
ATOM 783 N N . SER A 1 103 ? -19.952 9.335 29.617 1.00 77.94 103 SER A N 1
ATOM 784 C CA . SER A 1 103 ? -18.734 9.487 30.420 1.00 77.94 103 SER A CA 1
ATOM 785 C C . SER A 1 103 ? -17.702 8.403 30.103 1.00 77.94 103 SER A C 1
ATOM 787 O O . SER A 1 103 ? -16.505 8.688 30.062 1.00 77.94 103 SER A O 1
ATOM 789 N N . ILE A 1 104 ? -18.142 7.163 29.881 1.00 75.25 104 ILE A N 1
ATOM 790 C CA . ILE A 1 104 ? -17.270 6.055 29.479 1.00 75.25 104 ILE A CA 1
ATOM 791 C C . ILE A 1 104 ? -16.740 6.307 28.066 1.00 75.25 104 ILE A C 1
ATOM 793 O O . ILE A 1 104 ? -15.535 6.170 27.851 1.00 75.25 104 ILE A O 1
ATOM 797 N N . ALA A 1 105 ? -17.587 6.762 27.139 1.00 68.19 105 ALA A N 1
ATOM 798 C CA . ALA A 1 105 ? -17.184 7.186 25.799 1.00 68.19 105 ALA A CA 1
ATOM 799 C C . ALA A 1 105 ? -16.119 8.296 25.874 1.00 68.19 105 ALA A C 1
ATOM 801 O O . ALA A 1 105 ? -15.023 8.150 25.341 1.00 68.19 105 ALA A O 1
ATOM 802 N N . ALA A 1 106 ? -16.357 9.358 26.645 1.00 68.88 106 ALA A N 1
ATOM 803 C CA . ALA A 1 106 ? -15.373 10.422 26.835 1.00 68.88 106 ALA A CA 1
ATOM 804 C C . ALA A 1 106 ? -14.042 9.905 27.421 1.00 68.88 106 ALA A C 1
ATOM 806 O O . ALA A 1 106 ? -12.971 10.298 26.958 1.00 68.88 106 ALA A O 1
ATOM 807 N N . SER A 1 107 ? -14.085 8.987 28.396 1.00 72.44 107 SER A N 1
ATOM 808 C CA . SER A 1 107 ? -12.863 8.400 28.963 1.00 72.44 107 SER A CA 1
ATOM 809 C C . SER A 1 107 ? -12.101 7.522 27.964 1.00 72.44 107 SER A C 1
ATOM 811 O O . SER A 1 107 ? -10.877 7.611 27.881 1.00 72.44 107 SER A O 1
ATOM 813 N N . THR A 1 108 ? -12.812 6.720 27.164 1.00 67.06 108 THR A N 1
ATOM 814 C CA . THR A 1 108 ? -12.206 5.831 26.165 1.00 67.06 108 THR A CA 1
ATOM 815 C C . THR A 1 108 ? -11.591 6.643 25.036 1.00 67.06 108 THR A C 1
ATOM 817 O O . THR A 1 108 ? -10.473 6.347 24.616 1.00 67.06 108 THR A O 1
ATOM 820 N N . GLY A 1 109 ? -12.222 7.740 24.608 1.00 66.88 109 GLY A N 1
ATOM 821 C CA . GLY A 1 109 ? -11.588 8.598 23.613 1.00 66.88 109 GLY A CA 1
ATOM 822 C C . GLY A 1 109 ? -10.453 9.473 24.149 1.00 66.88 109 GLY A C 1
ATOM 823 O O . GLY A 1 109 ? -9.611 9.878 23.355 1.00 66.88 109 GLY A O 1
ATOM 824 N N . MET A 1 110 ? -10.317 9.686 25.465 1.00 70.56 110 MET A N 1
ATOM 825 C CA . MET A 1 110 ? -9.073 10.240 26.028 1.00 70.56 110 MET A CA 1
ATOM 826 C C . MET A 1 110 ? -7.892 9.275 25.833 1.00 70.56 110 MET A C 1
ATOM 828 O O . MET A 1 110 ? -6.787 9.707 25.500 1.00 70.56 110 MET A O 1
ATOM 832 N N . SER A 1 111 ? -8.119 7.964 25.969 1.00 71.25 111 SER A N 1
ATOM 833 C CA . SER A 1 111 ? -7.122 6.943 25.617 1.00 71.25 111 SER A CA 1
ATOM 834 C C . SER A 1 111 ? -6.870 6.882 24.108 1.00 71.25 111 SER A C 1
ATOM 836 O O . SER A 1 111 ? -5.725 6.726 23.688 1.00 71.25 111 SER A O 1
ATOM 838 N N . ALA A 1 112 ? -7.908 7.072 23.293 1.00 71.38 112 ALA A N 1
ATOM 839 C CA . ALA A 1 112 ? -7.786 7.122 21.839 1.00 71.38 112 ALA A CA 1
ATOM 840 C C . ALA A 1 112 ? -7.005 8.355 21.348 1.00 71.38 112 ALA A C 1
ATOM 842 O O . ALA A 1 112 ? -6.238 8.263 20.393 1.00 71.38 112 ALA A O 1
ATOM 843 N N . LEU A 1 113 ? -7.135 9.505 22.018 1.00 75.44 113 LEU A N 1
ATOM 844 C CA . LEU A 1 113 ? -6.360 10.714 21.715 1.00 75.44 113 LEU A CA 1
ATOM 845 C C . LEU A 1 113 ? -4.851 10.473 21.863 1.00 75.44 113 LEU A C 1
ATOM 847 O O . LEU A 1 113 ? -4.071 10.950 21.044 1.00 75.44 113 LEU A O 1
ATOM 851 N N . ALA A 1 114 ? -4.436 9.676 22.853 1.00 82.88 114 ALA A N 1
ATOM 852 C CA . ALA A 1 114 ? -3.038 9.267 23.019 1.00 82.88 114 ALA A CA 1
ATOM 853 C C . ALA A 1 114 ? -2.551 8.277 21.941 1.00 82.88 114 ALA A C 1
ATOM 855 O O . ALA A 1 114 ? -1.353 7.991 21.859 1.00 82.88 114 ALA A O 1
ATOM 856 N N . ALA A 1 115 ? -3.463 7.730 21.135 1.00 84.50 115 ALA A N 1
ATOM 857 C CA . ALA A 1 115 ? -3.149 6.842 20.026 1.00 84.50 115 ALA A CA 1
ATOM 858 C C . ALA A 1 115 ? -2.977 7.581 18.690 1.00 84.50 115 ALA A C 1
ATOM 860 O O . ALA A 1 115 ? -2.495 6.982 17.735 1.00 84.50 115 ALA A O 1
ATOM 861 N N . VAL A 1 116 ? -3.314 8.873 18.604 1.00 87.75 116 VAL A N 1
ATOM 862 C CA . VAL A 1 116 ? -3.078 9.663 17.386 1.00 87.75 116 VAL A CA 1
ATOM 863 C C . VAL A 1 116 ? -1.583 9.679 17.053 1.00 87.75 116 VAL A C 1
ATOM 865 O O . VAL A 1 116 ? -0.739 9.915 17.916 1.00 87.75 116 VAL A O 1
ATOM 868 N N . GLY A 1 117 ? -1.258 9.393 15.793 1.00 86.00 117 GLY A N 1
ATOM 869 C CA . GLY A 1 117 ? 0.104 9.218 15.290 1.00 86.00 117 GLY A CA 1
ATOM 870 C C . GLY A 1 117 ? 0.661 7.798 15.436 1.00 86.00 117 GLY A C 1
ATOM 871 O O . GLY A 1 117 ? 1.651 7.481 14.781 1.00 86.00 117 GLY A O 1
ATOM 872 N N . LYS A 1 118 ? 0.028 6.930 16.236 1.00 91.00 118 LYS A N 1
ATOM 873 C CA . LYS A 1 118 ? 0.378 5.505 16.322 1.00 91.00 118 LYS A CA 1
ATOM 874 C C . LYS A 1 118 ? -0.222 4.729 15.156 1.00 91.00 118 LYS A C 1
ATOM 876 O O . LYS A 1 118 ? -1.216 5.154 14.568 1.00 91.00 118 LYS A O 1
ATOM 881 N N . LEU A 1 119 ? 0.364 3.581 14.839 1.00 92.00 119 LEU A N 1
ATOM 882 C CA . LEU A 1 119 ? -0.222 2.639 13.896 1.00 92.00 119 LEU A CA 1
ATOM 883 C C . LEU A 1 119 ? -1.334 1.860 14.583 1.00 92.00 119 LEU A C 1
ATOM 885 O O . LEU A 1 119 ? -1.189 1.432 15.724 1.00 92.00 119 LEU A O 1
ATOM 889 N N . ALA A 1 120 ? -2.431 1.645 13.878 1.00 93.12 120 ALA A N 1
ATOM 890 C CA . ALA A 1 120 ? -3.478 0.742 14.306 1.00 93.12 120 ALA A CA 1
ATOM 891 C C . ALA A 1 120 ? -3.812 -0.232 13.189 1.00 93.12 120 ALA A C 1
ATOM 893 O O . ALA A 1 120 ? -3.761 0.130 12.014 1.00 93.12 120 ALA A O 1
ATOM 894 N N . THR A 1 121 ? -4.172 -1.449 13.572 1.00 92.88 121 THR A N 1
ATOM 895 C CA . THR A 1 121 ? -4.630 -2.497 12.661 1.00 92.88 121 THR A CA 1
ATOM 896 C C . THR A 1 121 ? -6.102 -2.756 12.932 1.00 92.88 121 THR A C 1
ATOM 898 O O . THR A 1 121 ? -6.503 -2.894 14.090 1.00 92.88 121 THR A O 1
ATOM 901 N N . VAL A 1 122 ? -6.915 -2.821 11.882 1.00 92.94 122 VAL A N 1
ATOM 902 C CA . VAL A 1 122 ? -8.335 -3.189 11.987 1.00 92.94 122 VAL A CA 1
ATOM 903 C C . VAL A 1 122 ? -8.517 -4.708 12.084 1.00 92.94 122 VAL A C 1
ATOM 905 O O . VAL A 1 122 ? -7.626 -5.476 11.724 1.00 92.94 122 VAL A O 1
ATOM 908 N N . LYS A 1 123 ? -9.666 -5.163 12.593 1.00 88.38 123 LYS A N 1
ATOM 909 C CA . LYS A 1 123 ? -10.003 -6.598 12.668 1.00 88.38 123 LYS A CA 1
ATOM 910 C C . LYS A 1 123 ? -10.054 -7.267 11.296 1.00 88.38 123 LYS A C 1
ATOM 912 O O . LYS A 1 123 ? -9.562 -8.384 11.159 1.00 88.38 123 LYS A O 1
ATOM 917 N N . ASP A 1 124 ? -10.622 -6.578 10.313 1.00 89.12 124 ASP A N 1
ATOM 918 C CA . ASP A 1 124 ? -10.743 -7.058 8.940 1.00 89.12 124 ASP A CA 1
ATOM 919 C C . ASP A 1 124 ? -9.541 -6.600 8.098 1.00 89.12 124 ASP A C 1
ATOM 921 O O . ASP A 1 124 ? -9.652 -5.783 7.188 1.00 89.12 124 ASP A O 1
ATOM 925 N N . ASP A 1 125 ? -8.360 -7.128 8.425 1.00 91.56 125 ASP A N 1
ATOM 926 C CA . ASP A 1 125 ? -7.084 -6.877 7.737 1.00 91.56 125 ASP A CA 1
ATOM 927 C C . ASP A 1 125 ? -6.921 -7.692 6.433 1.00 91.56 125 ASP A C 1
ATOM 929 O O . ASP A 1 125 ? -5.808 -8.035 6.022 1.00 91.56 125 ASP A O 1
ATOM 933 N N . TYR A 1 126 ? -8.034 -7.981 5.748 1.00 93.56 126 TYR A N 1
ATOM 934 C CA . TYR A 1 126 ? -8.087 -8.765 4.512 1.00 93.56 126 TYR A CA 1
ATOM 935 C C . TYR A 1 126 ? -8.876 -8.074 3.397 1.00 93.56 126 TYR A C 1
ATOM 937 O O . TYR A 1 126 ? -9.764 -7.254 3.618 1.00 93.56 126 TYR A O 1
ATOM 945 N N . LEU A 1 127 ? -8.554 -8.464 2.170 1.00 92.19 127 LEU A N 1
ATOM 946 C CA . LEU A 1 127 ? -9.288 -8.163 0.953 1.00 92.19 127 LEU A CA 1
ATOM 947 C C . LEU A 1 127 ? -10.303 -9.275 0.697 1.00 92.19 127 LEU A C 1
ATOM 949 O O . LEU A 1 127 ? -9.981 -10.458 0.836 1.00 92.19 127 LEU A O 1
ATOM 953 N N . VAL A 1 128 ? -11.514 -8.904 0.289 1.00 91.94 128 VAL A N 1
ATOM 954 C CA . VAL A 1 128 ? -12.500 -9.851 -0.240 1.00 91.94 128 VAL A CA 1
ATOM 955 C C . VAL A 1 128 ? -12.414 -9.802 -1.757 1.00 91.94 128 VAL A C 1
ATOM 957 O O . VAL A 1 128 ? -12.649 -8.758 -2.354 1.00 91.94 128 VAL A O 1
ATOM 960 N N . VAL A 1 129 ? -12.056 -10.930 -2.359 1.00 90.81 129 VAL A N 1
ATOM 961 C CA . VAL A 1 129 ? -11.951 -11.096 -3.809 1.00 90.81 129 VAL A CA 1
ATOM 962 C C . VAL A 1 129 ? -13.190 -11.823 -4.306 1.00 90.81 129 VAL A C 1
ATOM 964 O O . VAL A 1 129 ? -13.430 -12.965 -3.903 1.00 90.81 129 VAL A O 1
ATOM 967 N N . ALA A 1 130 ? -13.963 -11.175 -5.176 1.00 88.06 130 ALA A N 1
ATOM 968 C CA . ALA A 1 130 ? -15.130 -11.751 -5.835 1.00 88.06 130 ALA A CA 1
ATOM 969 C C . ALA A 1 130 ? -14.832 -12.146 -7.294 1.00 88.06 130 ALA A C 1
ATOM 971 O O . ALA A 1 130 ? -13.782 -11.812 -7.847 1.00 88.06 130 ALA A O 1
ATOM 972 N N . ASP A 1 131 ? -15.741 -12.916 -7.902 1.00 79.94 131 ASP A N 1
ATOM 973 C CA . ASP A 1 131 ? -15.533 -13.488 -9.237 1.00 79.94 131 ASP A CA 1
ATOM 974 C C . ASP A 1 131 ? -15.641 -12.468 -10.384 1.00 79.94 131 ASP A C 1
ATOM 976 O O . ASP A 1 131 ? -15.049 -12.673 -11.443 1.00 79.94 131 ASP A O 1
ATOM 980 N N . ASP A 1 132 ? -16.381 -11.388 -10.164 1.00 77.94 132 ASP A N 1
ATOM 981 C CA . ASP A 1 132 ? -16.692 -10.308 -11.100 1.00 77.94 132 ASP A CA 1
ATOM 982 C C . ASP A 1 132 ? -15.646 -9.181 -11.131 1.00 77.94 132 ASP A C 1
ATOM 984 O O . ASP A 1 132 ? -15.602 -8.407 -12.090 1.00 77.94 132 ASP A O 1
ATOM 988 N N . ASP A 1 133 ? -14.767 -9.126 -10.133 1.00 68.00 133 ASP A N 1
ATOM 989 C CA . ASP A 1 133 ? -13.703 -8.133 -10.037 1.00 68.00 133 ASP A CA 1
ATOM 990 C C . ASP A 1 133 ? -12.461 -8.547 -10.842 1.00 68.00 133 ASP A C 1
ATOM 992 O O . ASP A 1 133 ? -11.910 -9.642 -10.683 1.00 68.00 133 ASP A O 1
ATOM 996 N N . ILE A 1 134 ? -11.986 -7.635 -11.695 1.00 74.25 134 ILE A N 1
ATOM 997 C CA . ILE A 1 134 ? -10.834 -7.863 -12.588 1.00 74.25 134 ILE A CA 1
ATOM 998 C C . ILE A 1 134 ? -9.549 -7.230 -12.021 1.00 74.25 134 ILE A C 1
ATOM 1000 O O . ILE A 1 134 ? -8.449 -7.672 -12.345 1.00 74.25 134 ILE A O 1
ATOM 1004 N N . GLN A 1 135 ? -9.661 -6.201 -11.170 1.00 78.81 135 GLN A N 1
ATOM 1005 C CA . GLN A 1 135 ? -8.517 -5.526 -10.547 1.00 78.81 135 GLN A CA 1
ATOM 1006 C C . GLN A 1 135 ? -8.857 -4.988 -9.156 1.00 78.81 135 GLN A C 1
ATOM 1008 O O . GLN A 1 135 ? -9.904 -4.377 -8.954 1.00 78.81 135 GLN A O 1
ATOM 1013 N N . PHE A 1 136 ? -7.918 -5.136 -8.223 1.00 87.06 136 PHE A N 1
ATOM 1014 C CA . PHE A 1 136 ? -8.031 -4.675 -6.844 1.00 87.06 136 PHE A CA 1
ATOM 1015 C C . PHE A 1 136 ? -7.003 -3.585 -6.560 1.00 87.06 136 PHE A C 1
ATOM 1017 O O . PHE A 1 136 ? -5.799 -3.799 -6.709 1.00 87.06 136 PHE A O 1
ATOM 1024 N N . GLN A 1 137 ? -7.479 -2.420 -6.118 1.00 89.19 137 GLN A N 1
ATOM 1025 C CA . GLN A 1 137 ? -6.625 -1.350 -5.608 1.00 89.19 137 GLN A CA 1
ATOM 1026 C C . GLN A 1 137 ? -6.378 -1.573 -4.120 1.00 89.19 137 GLN A C 1
ATOM 1028 O O . GLN A 1 137 ? -7.298 -1.529 -3.305 1.00 89.19 137 GLN A O 1
ATOM 1033 N N . ILE A 1 138 ? -5.123 -1.807 -3.762 1.00 92.25 138 ILE A N 1
ATOM 1034 C CA . ILE A 1 138 ? -4.720 -2.144 -2.404 1.00 92.25 138 ILE A CA 1
ATOM 1035 C C . ILE A 1 138 ? -3.957 -0.951 -1.844 1.00 92.25 138 ILE A C 1
ATOM 1037 O O . ILE A 1 138 ? -2.830 -0.665 -2.247 1.00 92.25 138 ILE A O 1
ATOM 1041 N N . ASN A 1 139 ? -4.585 -0.255 -0.901 1.00 91.62 139 ASN A N 1
ATOM 1042 C CA . ASN A 1 139 ? -3.978 0.864 -0.193 1.00 91.62 139 ASN A CA 1
ATOM 1043 C C . ASN A 1 139 ? -3.254 0.355 1.056 1.00 91.62 139 ASN A C 1
ATOM 1045 O O . ASN A 1 139 ? -3.881 -0.178 1.969 1.00 91.62 139 ASN A O 1
ATOM 1049 N N . MET A 1 140 ? -1.940 0.535 1.125 1.00 93.94 140 MET A N 1
ATOM 1050 C CA . MET A 1 140 ? -1.102 0.132 2.256 1.00 93.94 140 MET A CA 1
ATOM 1051 C C . MET A 1 140 ? -0.278 1.307 2.766 1.00 93.94 140 MET A C 1
ATOM 1053 O O . MET A 1 140 ? 0.122 2.174 1.996 1.00 93.94 140 MET A O 1
ATOM 1057 N N . TYR A 1 141 ? 0.012 1.326 4.063 1.00 94.94 141 TYR A N 1
ATOM 1058 C CA . TYR A 1 141 ? 0.893 2.328 4.650 1.00 94.94 141 TYR A CA 1
ATOM 1059 C C . TYR A 1 141 ? 2.303 1.774 4.849 1.00 94.94 141 TYR A C 1
ATOM 1061 O O . TYR A 1 141 ? 2.481 0.737 5.484 1.00 94.94 141 TYR A O 1
ATOM 1069 N N . LEU A 1 142 ? 3.314 2.474 4.340 1.00 95.75 142 LEU A N 1
ATOM 1070 C CA . LEU A 1 142 ? 4.724 2.183 4.597 1.00 95.75 142 LEU A CA 1
ATOM 1071 C C . LEU A 1 142 ? 5.237 3.130 5.697 1.00 95.75 142 LEU A C 1
ATOM 1073 O O . LEU A 1 142 ? 5.329 4.335 5.456 1.00 95.75 142 LEU A O 1
ATOM 1077 N N . PRO A 1 143 ? 5.554 2.640 6.910 1.00 93.62 143 PRO A N 1
ATOM 1078 C CA . PRO A 1 143 ? 5.812 3.512 8.060 1.00 93.62 143 PRO A CA 1
ATOM 1079 C C . PRO A 1 143 ? 7.187 4.185 8.064 1.00 93.62 143 PRO A C 1
ATOM 1081 O O . PRO A 1 143 ? 7.382 5.173 8.767 1.00 93.62 143 PRO A O 1
ATOM 1084 N N . LYS A 1 144 ? 8.144 3.661 7.298 1.00 94.38 144 LYS A N 1
ATOM 1085 C CA . LYS A 1 144 ? 9.495 4.221 7.162 1.00 94.38 144 LYS A CA 1
ATOM 1086 C C . LYS A 1 144 ? 9.886 4.357 5.699 1.00 94.38 144 LYS A C 1
ATOM 1088 O O . LYS A 1 144 ? 9.391 3.603 4.863 1.00 94.38 144 LYS A O 1
ATOM 1093 N N . GLU A 1 145 ? 10.807 5.268 5.409 1.00 95.38 145 GLU A N 1
ATOM 1094 C CA . GLU A 1 145 ? 11.421 5.361 4.083 1.00 95.38 145 GLU A CA 1
ATOM 1095 C C . GLU A 1 145 ? 12.184 4.062 3.776 1.00 95.38 145 GLU A C 1
ATOM 1097 O O . GLU A 1 145 ? 12.990 3.626 4.609 1.00 95.38 145 GLU A O 1
ATOM 1102 N N . PRO A 1 146 ? 11.929 3.412 2.625 1.00 95.06 146 PRO A N 1
ATOM 1103 C CA . PRO A 1 146 ? 12.749 2.304 2.159 1.00 95.06 146 PRO A CA 1
ATOM 1104 C C . PRO A 1 146 ? 14.189 2.743 1.894 1.00 95.06 146 PRO A C 1
ATOM 1106 O O . PRO A 1 146 ? 14.449 3.886 1.516 1.00 95.06 146 PRO A O 1
ATOM 1109 N N . GLN A 1 147 ? 15.135 1.821 2.057 1.00 93.88 147 GLN A N 1
ATOM 1110 C CA . GLN A 1 147 ? 16.539 2.094 1.799 1.00 93.88 147 GLN A CA 1
ATOM 1111 C C . GLN A 1 147 ? 16.739 2.454 0.324 1.00 93.88 147 GLN A C 1
ATOM 1113 O O . GLN A 1 147 ? 16.536 1.637 -0.585 1.00 93.88 147 GLN A O 1
ATOM 1118 N N . LYS A 1 148 ? 17.167 3.701 0.120 1.00 91.00 148 LYS A N 1
ATOM 1119 C CA . LYS A 1 148 ? 17.441 4.277 -1.192 1.00 91.00 148 LYS A CA 1
ATOM 1120 C C . LYS A 1 148 ? 18.696 3.690 -1.817 1.00 91.00 148 LYS A C 1
ATOM 1122 O O . LYS A 1 148 ? 19.616 3.241 -1.135 1.00 91.00 148 LYS A O 1
ATOM 1127 N N . GLY A 1 149 ? 18.703 3.754 -3.138 1.00 86.94 149 GLY A N 1
ATOM 1128 C CA . GLY A 1 149 ? 19.814 3.369 -3.981 1.00 86.94 149 GLY A CA 1
ATOM 1129 C C . GLY A 1 149 ? 20.387 4.542 -4.774 1.00 86.94 149 GLY A C 1
ATOM 1130 O O . GLY A 1 149 ? 19.754 5.594 -4.903 1.00 86.94 149 GLY A O 1
ATOM 1131 N N . LYS A 1 150 ? 21.583 4.356 -5.328 1.00 90.19 150 LYS A N 1
ATOM 1132 C CA . LYS A 1 150 ? 22.089 5.152 -6.434 1.00 90.19 150 LYS A CA 1
ATOM 1133 C C . LYS A 1 150 ? 21.225 4.918 -7.679 1.00 90.19 150 LYS A C 1
ATOM 1135 O O . LYS A 1 150 ? 20.920 3.795 -8.080 1.00 90.19 150 LYS A O 1
ATOM 1140 N N . LYS A 1 151 ? 20.882 6.027 -8.328 1.00 94.00 151 LYS A N 1
ATOM 1141 C CA . LYS A 1 151 ? 20.301 6.027 -9.667 1.00 94.00 151 LYS A CA 1
ATOM 1142 C C . LYS A 1 151 ? 21.403 6.229 -10.697 1.00 94.00 151 LYS A C 1
ATOM 1144 O O . LYS A 1 151 ? 22.302 7.049 -10.493 1.00 94.00 151 LYS A O 1
ATOM 1149 N N . THR A 1 152 ? 21.323 5.473 -11.781 1.00 96.38 152 THR A N 1
ATOM 1150 C CA . THR A 1 152 ? 22.197 5.617 -12.944 1.00 96.38 152 THR A CA 1
ATOM 1151 C C . THR A 1 152 ? 21.331 6.014 -14.124 1.00 96.38 152 THR A C 1
ATOM 1153 O O . THR A 1 152 ? 20.470 5.234 -14.532 1.00 96.38 152 THR A O 1
ATOM 1156 N N . ASP A 1 153 ? 21.535 7.225 -14.634 1.00 97.00 153 ASP A N 1
ATOM 1157 C CA . ASP A 1 153 ? 20.768 7.758 -15.758 1.00 97.00 153 ASP A CA 1
ATOM 1158 C C . ASP A 1 153 ? 21.034 6.947 -17.029 1.00 97.00 153 ASP A C 1
ATOM 1160 O O . ASP A 1 153 ? 22.162 6.531 -17.291 1.00 97.00 153 ASP A O 1
ATOM 1164 N N . ILE A 1 154 ? 19.984 6.738 -17.816 1.00 97.44 154 ILE A N 1
ATOM 1165 C CA . ILE A 1 154 ? 20.018 6.053 -19.107 1.00 97.44 154 ILE A CA 1
ATOM 1166 C C . ILE A 1 154 ? 19.811 7.095 -20.203 1.00 97.44 154 ILE A C 1
ATOM 1168 O O . ILE A 1 154 ? 18.931 7.952 -20.096 1.00 97.44 154 ILE A O 1
ATOM 1172 N N . ASN A 1 155 ? 20.600 7.006 -21.275 1.00 96.62 155 ASN A N 1
ATOM 1173 C CA . ASN A 1 155 ? 20.359 7.818 -22.462 1.00 96.62 155 ASN A CA 1
ATOM 1174 C C . ASN A 1 155 ? 19.034 7.395 -23.127 1.00 96.62 155 ASN A C 1
ATOM 1176 O O . ASN A 1 155 ? 18.843 6.225 -23.453 1.00 96.62 155 ASN A O 1
ATOM 1180 N N . ILE A 1 156 ? 18.139 8.360 -23.337 1.00 97.50 156 ILE A N 1
ATOM 1181 C CA . ILE A 1 156 ? 16.808 8.162 -23.918 1.00 97.50 156 ILE A CA 1
ATOM 1182 C C . ILE A 1 156 ? 16.718 8.521 -25.411 1.00 97.50 156 ILE A C 1
ATOM 1184 O O . ILE A 1 156 ? 15.621 8.493 -25.958 1.00 97.50 156 ILE A O 1
ATOM 1188 N N . ASP A 1 157 ? 17.826 8.844 -26.087 1.00 96.88 157 ASP A N 1
ATOM 1189 C CA . ASP A 1 157 ? 17.836 9.239 -27.509 1.00 96.88 157 ASP A CA 1
ATOM 1190 C C . ASP A 1 157 ? 17.193 8.180 -28.429 1.00 96.88 157 ASP A C 1
ATOM 1192 O O . ASP A 1 157 ? 16.530 8.513 -29.412 1.00 96.88 157 ASP A O 1
ATOM 1196 N N . ASP A 1 158 ? 17.352 6.899 -28.082 1.00 95.31 158 ASP A N 1
ATOM 1197 C CA . ASP A 1 158 ? 16.781 5.762 -28.814 1.00 95.31 158 ASP A CA 1
ATOM 1198 C C . ASP A 1 158 ? 15.377 5.361 -28.325 1.00 95.31 158 ASP A C 1
ATOM 1200 O O . ASP A 1 158 ? 14.786 4.405 -28.843 1.00 95.31 158 ASP A O 1
ATOM 1204 N N . PHE A 1 159 ? 14.832 6.048 -27.316 1.00 98.19 159 PHE A N 1
ATOM 1205 C CA . PHE A 1 159 ? 13.534 5.712 -26.744 1.00 98.19 159 PHE A CA 1
ATOM 1206 C C . PHE A 1 159 ? 12.405 6.322 -27.574 1.00 98.19 159 PHE A C 1
ATOM 1208 O O . PHE A 1 159 ? 12.491 7.425 -28.114 1.00 98.19 159 PHE A O 1
ATOM 1215 N N . LYS A 1 160 ? 11.298 5.591 -27.656 1.00 97.94 160 LYS A N 1
ATOM 1216 C CA . LYS A 1 160 ? 10.109 5.950 -28.421 1.00 97.94 160 LYS A CA 1
ATOM 1217 C C . LYS A 1 160 ? 8.872 5.803 -27.563 1.00 97.94 160 LYS A C 1
ATOM 1219 O O . LYS A 1 160 ? 8.723 4.823 -26.833 1.00 97.94 160 LYS A O 1
ATOM 1224 N N . LEU A 1 161 ? 7.980 6.771 -27.722 1.00 97.31 161 LEU A N 1
ATOM 1225 C CA . LEU A 1 161 ? 6.649 6.785 -27.140 1.00 97.31 161 LEU A CA 1
ATOM 1226 C C . LEU A 1 161 ? 5.634 6.881 -28.277 1.00 97.31 161 LEU A C 1
ATOM 1228 O O . LEU A 1 161 ? 5.632 7.859 -29.026 1.00 97.31 161 LEU A O 1
ATOM 1232 N N . GLU A 1 162 ? 4.791 5.865 -28.420 1.00 96.75 162 GLU A N 1
ATOM 1233 C CA . GLU A 1 162 ? 3.807 5.762 -29.498 1.00 96.75 162 GLU A CA 1
ATOM 1234 C C . GLU A 1 162 ? 2.400 5.602 -28.914 1.00 96.75 162 GLU A C 1
ATOM 1236 O O . GLU A 1 162 ? 2.204 4.946 -27.894 1.00 96.75 162 GLU A O 1
ATOM 1241 N N . LYS A 1 163 ? 1.393 6.210 -29.549 1.00 94.38 163 LYS A N 1
ATOM 1242 C CA . LYS A 1 163 ? -0.007 6.034 -29.135 1.00 94.38 163 LYS A CA 1
ATOM 1243 C C . LYS A 1 163 ? -0.534 4.696 -29.639 1.00 94.38 163 LYS A C 1
ATOM 1245 O O . LYS A 1 163 ? -0.412 4.405 -30.827 1.00 94.38 163 LYS A O 1
ATOM 1250 N N . ASN A 1 164 ? -1.185 3.940 -28.763 1.00 90.94 164 ASN A N 1
ATOM 1251 C CA . ASN A 1 164 ? -1.802 2.655 -29.076 1.00 90.94 164 ASN A CA 1
ATOM 1252 C C . ASN A 1 164 ? -3.313 2.709 -28.794 1.00 90.94 164 ASN A C 1
ATOM 1254 O O . ASN A 1 164 ? -3.806 2.179 -27.805 1.00 90.94 164 ASN A O 1
ATOM 1258 N N . GLY A 1 165 ? -4.058 3.403 -29.654 1.00 89.81 165 GLY A N 1
ATOM 1259 C CA . GLY A 1 165 ? -5.481 3.683 -29.432 1.00 89.81 165 GLY A CA 1
ATOM 1260 C C . GLY A 1 165 ? -5.724 5.018 -28.724 1.00 89.81 165 GLY A C 1
ATOM 1261 O O . GLY A 1 165 ? -4.902 5.932 -28.816 1.00 89.81 165 GLY A O 1
ATOM 1262 N N . GLU A 1 166 ? -6.888 5.157 -28.082 1.00 88.25 166 GLU A N 1
ATOM 1263 C CA . GLU A 1 166 ? -7.315 6.419 -27.452 1.00 88.25 166 GLU A CA 1
ATOM 1264 C C . GLU A 1 166 ? -6.735 6.618 -26.046 1.00 88.25 166 GLU A C 1
ATOM 1266 O O . GLU A 1 166 ? -6.476 7.754 -25.649 1.00 88.25 166 GLU A O 1
ATOM 1271 N N . ASP A 1 167 ? -6.514 5.525 -25.316 1.00 91.62 167 ASP A N 1
ATOM 1272 C CA . ASP A 1 167 ? -6.234 5.504 -23.880 1.00 91.62 167 ASP A CA 1
ATOM 1273 C C . ASP A 1 167 ? -4.929 4.778 -23.508 1.00 91.62 167 ASP A C 1
ATOM 1275 O O . ASP A 1 167 ? -4.640 4.611 -22.323 1.00 91.62 167 ASP A O 1
ATOM 1279 N N . LYS A 1 168 ? -4.109 4.374 -24.491 1.00 94.00 168 LYS A N 1
ATOM 1280 C CA . LYS A 1 168 ? -2.873 3.621 -24.230 1.00 94.00 168 LYS A CA 1
ATOM 1281 C C . LYS A 1 168 ? -1.641 4.140 -24.962 1.00 94.00 168 LYS A C 1
ATOM 1283 O O . LYS A 1 168 ? -1.725 4.736 -26.040 1.00 94.00 168 LYS A O 1
ATOM 1288 N N . LEU A 1 169 ? -0.481 3.848 -24.378 1.00 95.69 169 LEU A N 1
ATOM 1289 C CA . LEU A 1 169 ? 0.851 4.149 -24.894 1.00 95.69 169 LEU A CA 1
ATOM 1290 C C . LEU A 1 169 ? 1.698 2.876 -25.019 1.00 95.69 169 LEU A C 1
ATOM 1292 O O . LEU A 1 169 ? 1.699 2.018 -24.135 1.00 95.69 169 LEU A O 1
ATOM 1296 N N . ASP A 1 170 ? 2.465 2.805 -26.100 1.00 97.06 170 ASP A N 1
ATOM 1297 C CA . ASP A 1 170 ? 3.570 1.871 -26.274 1.00 97.06 170 ASP A CA 1
ATOM 1298 C C . ASP A 1 170 ? 4.885 2.613 -26.006 1.00 97.06 170 ASP A C 1
ATOM 1300 O O . ASP A 1 170 ? 5.098 3.728 -26.491 1.00 97.06 170 ASP A O 1
ATOM 1304 N N . ILE A 1 171 ? 5.781 1.989 -25.241 1.00 98.00 171 ILE A N 1
ATOM 1305 C CA . ILE A 1 171 ? 7.095 2.539 -24.890 1.00 98.00 171 ILE A CA 1
ATOM 1306 C C . ILE A 1 171 ? 8.150 1.533 -25.322 1.00 98.00 171 ILE A C 1
ATOM 1308 O O . ILE A 1 171 ? 8.037 0.348 -25.017 1.00 98.00 171 ILE A O 1
ATOM 1312 N N . SER A 1 172 ? 9.180 1.974 -26.031 1.00 98.06 172 SER A N 1
ATOM 1313 C CA . SER A 1 172 ? 10.286 1.092 -26.414 1.00 98.06 172 SER A CA 1
ATOM 1314 C C . SER A 1 172 ? 11.597 1.847 -26.503 1.00 98.06 172 SER A C 1
ATOM 1316 O O . SER A 1 172 ? 11.598 3.069 -26.596 1.00 98.06 172 SER A O 1
ATOM 1318 N N . GLY A 1 173 ? 12.713 1.131 -26.491 1.00 97.75 173 GLY A N 1
ATOM 1319 C CA . GLY A 1 173 ? 14.028 1.739 -26.640 1.00 97.75 173 GLY A CA 1
ATOM 1320 C C . GLY A 1 173 ? 15.149 0.720 -26.525 1.00 97.75 173 GLY A C 1
ATOM 1321 O O . GLY A 1 173 ? 14.899 -0.472 -26.332 1.00 97.75 173 GLY A O 1
ATOM 1322 N N . LYS A 1 174 ? 16.382 1.209 -26.654 1.00 97.50 174 LYS A N 1
ATOM 1323 C CA . LYS A 1 174 ? 17.615 0.452 -26.424 1.00 97.50 174 LYS A CA 1
ATOM 1324 C C . LYS A 1 174 ? 18.305 0.944 -25.169 1.00 97.50 174 LYS A C 1
ATOM 1326 O O . LYS A 1 174 ? 18.353 2.146 -24.939 1.00 97.50 174 LYS A O 1
ATOM 1331 N N . VAL A 1 175 ? 18.852 0.024 -24.390 1.00 97.38 175 VAL A N 1
ATOM 1332 C CA . VAL A 1 175 ? 19.572 0.322 -23.154 1.00 97.38 175 VAL A CA 1
ATOM 1333 C C . VAL A 1 175 ? 21.041 -0.024 -23.346 1.00 97.38 175 VAL A C 1
ATOM 1335 O O . VAL A 1 175 ? 21.384 -0.984 -24.031 1.00 97.38 175 VAL A O 1
ATOM 1338 N N . ASP A 1 176 ? 21.922 0.796 -22.780 1.00 96.19 176 ASP A N 1
ATOM 1339 C CA . ASP A 1 176 ? 23.348 0.499 -22.783 1.00 96.19 176 ASP A CA 1
ATOM 1340 C C . ASP A 1 176 ? 23.635 -0.682 -21.845 1.00 96.19 176 ASP A C 1
ATOM 1342 O O . ASP A 1 176 ? 23.262 -0.658 -20.666 1.00 96.19 176 ASP A O 1
ATOM 1346 N N . SER A 1 177 ? 24.343 -1.686 -22.363 1.00 94.50 177 SER A N 1
ATOM 1347 C CA . SER A 1 177 ? 24.769 -2.862 -21.605 1.00 94.50 177 SER A CA 1
ATOM 1348 C C . SER A 1 177 ? 25.684 -2.548 -20.424 1.00 94.50 177 SER A C 1
ATOM 1350 O O . SER A 1 177 ? 25.775 -3.355 -19.505 1.00 94.50 177 SER A O 1
ATOM 1352 N N . GLU A 1 178 ? 26.363 -1.397 -20.427 1.00 95.19 178 GLU A N 1
ATOM 1353 C CA . GLU A 1 178 ? 27.160 -0.950 -19.280 1.00 95.19 178 GLU A CA 1
ATOM 1354 C C . GLU A 1 178 ? 26.289 -0.432 -18.125 1.00 95.19 178 GLU A C 1
ATOM 1356 O O . GLU A 1 178 ? 26.741 -0.386 -16.978 1.00 95.19 178 GLU A O 1
ATOM 1361 N N . ILE A 1 179 ? 25.039 -0.043 -18.405 1.00 95.06 179 ILE A N 1
ATOM 1362 C CA . ILE A 1 179 ? 24.107 0.479 -17.403 1.00 95.06 179 ILE A CA 1
ATOM 1363 C C . ILE A 1 179 ? 23.212 -0.641 -16.873 1.00 95.06 179 ILE A C 1
ATOM 1365 O O . ILE A 1 179 ? 23.091 -0.783 -15.652 1.00 95.06 179 ILE A O 1
ATOM 1369 N N . ALA A 1 180 ? 22.591 -1.421 -17.763 1.00 95.19 180 ALA A N 1
ATOM 1370 C CA . ALA A 1 180 ? 21.691 -2.507 -17.390 1.00 95.19 180 ALA A CA 1
ATOM 1371 C C . ALA A 1 180 ? 21.924 -3.785 -18.214 1.00 95.19 180 ALA A C 1
ATOM 1373 O O . ALA A 1 180 ? 22.051 -3.763 -19.439 1.00 95.19 180 ALA A O 1
ATOM 1374 N N . GLU A 1 181 ? 21.949 -4.917 -17.523 1.00 95.25 181 GLU A N 1
ATOM 1375 C CA . GLU A 1 181 ? 22.045 -6.247 -18.112 1.00 95.25 181 GLU A CA 1
ATOM 1376 C C . GLU A 1 181 ? 20.650 -6.785 -18.483 1.00 95.25 181 GLU A C 1
ATOM 1378 O O . GLU A 1 181 ? 19.641 -6.370 -17.900 1.00 95.25 181 GLU A O 1
ATOM 1383 N N . PRO A 1 182 ? 20.554 -7.739 -19.428 1.00 96.31 182 PRO A N 1
ATOM 1384 C CA . PRO A 1 182 ? 19.296 -8.415 -19.715 1.00 96.31 182 PRO A CA 1
ATOM 1385 C C . PRO A 1 182 ? 18.666 -9.032 -18.460 1.00 96.31 182 PRO A C 1
ATOM 1387 O O . PRO A 1 182 ? 19.340 -9.657 -17.643 1.00 96.31 182 PRO A O 1
ATOM 1390 N N . GLY A 1 183 ? 17.354 -8.869 -18.319 1.00 91.44 183 GLY A N 1
ATOM 1391 C CA . GLY A 1 183 ? 16.579 -9.279 -17.151 1.00 91.44 183 GLY A CA 1
ATOM 1392 C C . GLY A 1 183 ? 16.516 -8.231 -16.037 1.00 91.44 183 GLY A C 1
ATOM 1393 O O . GLY A 1 183 ? 15.658 -8.343 -15.161 1.00 91.44 183 GLY A O 1
ATOM 1394 N N . GLU A 1 184 ? 17.356 -7.192 -16.063 1.00 92.81 184 GLU A N 1
ATOM 1395 C CA . GLU A 1 184 ? 17.265 -6.105 -15.091 1.00 92.81 184 GLU A CA 1
ATOM 1396 C C . GLU A 1 184 ? 16.100 -5.154 -15.389 1.00 92.81 184 GLU A C 1
ATOM 1398 O O . GLU A 1 184 ? 15.642 -4.996 -16.524 1.00 92.81 184 GLU A O 1
ATOM 1403 N N . THR A 1 185 ? 15.615 -4.502 -14.332 1.00 92.50 185 THR A N 1
ATOM 1404 C CA . THR A 1 185 ? 14.544 -3.50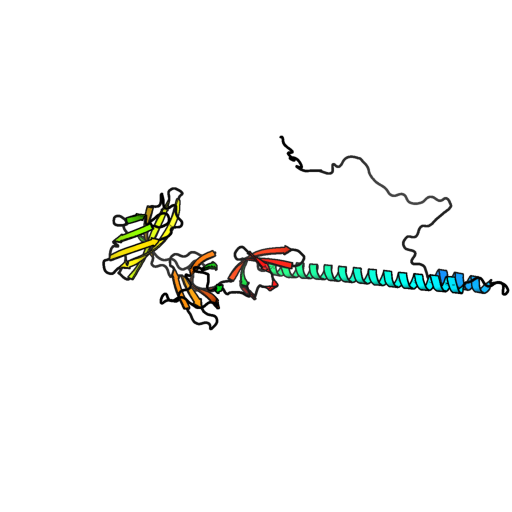9 -14.409 1.00 92.50 185 THR A CA 1
ATOM 1405 C C . THR A 1 185 ? 15.113 -2.103 -14.559 1.00 92.50 185 THR A C 1
ATOM 1407 O O . THR A 1 185 ? 15.977 -1.682 -13.786 1.00 92.50 185 THR A O 1
ATOM 1410 N N . ILE A 1 186 ? 14.560 -1.355 -15.509 1.00 95.50 186 ILE A N 1
ATOM 1411 C CA . ILE A 1 186 ? 14.769 0.082 -15.673 1.00 95.50 186 ILE A CA 1
ATOM 1412 C C . ILE A 1 186 ? 13.466 0.842 -15.420 1.00 95.50 186 ILE A C 1
ATOM 1414 O O . ILE A 1 186 ? 12.369 0.281 -15.477 1.00 95.50 186 ILE A O 1
ATOM 1418 N N . TYR A 1 187 ? 13.600 2.137 -15.165 1.00 95.06 187 TYR A N 1
ATOM 1419 C CA . TYR A 1 187 ? 12.505 3.039 -14.845 1.00 95.06 187 TYR A CA 1
ATOM 1420 C C . TYR A 1 187 ? 12.456 4.140 -15.895 1.00 95.06 187 TYR A C 1
ATOM 1422 O O . TYR A 1 187 ? 13.441 4.849 -16.093 1.00 95.06 187 TYR A O 1
ATOM 1430 N N . VAL A 1 188 ? 11.316 4.281 -16.567 1.00 97.12 188 VAL A N 1
ATOM 1431 C CA . VAL A 1 188 ? 11.075 5.300 -17.593 1.00 97.12 188 VAL A CA 1
ATOM 1432 C C . VAL A 1 188 ? 10.093 6.316 -17.039 1.00 97.12 188 VAL A C 1
ATOM 1434 O O . VAL A 1 188 ? 8.958 5.974 -16.709 1.00 97.12 188 VAL A O 1
ATOM 1437 N N . LYS A 1 189 ? 10.528 7.568 -16.922 1.00 96.88 189 LYS A N 1
ATOM 1438 C CA . LYS A 1 189 ? 9.712 8.664 -16.415 1.00 96.88 189 LYS A CA 1
ATOM 1439 C C . LYS A 1 189 ? 9.008 9.367 -17.572 1.00 96.88 189 LYS A C 1
ATOM 1441 O O . LYS A 1 189 ? 9.654 9.844 -18.504 1.00 96.88 189 LYS A O 1
ATOM 1446 N N . LEU A 1 190 ? 7.687 9.437 -17.493 1.00 97.69 190 LEU A N 1
ATOM 1447 C CA . LEU A 1 190 ? 6.821 10.199 -18.379 1.00 97.69 190 LEU A CA 1
ATOM 1448 C C . LEU A 1 190 ? 6.414 11.508 -17.705 1.00 97.69 190 LEU A C 1
ATOM 1450 O O . LEU A 1 190 ? 6.242 11.557 -16.487 1.00 97.69 190 LEU A O 1
ATOM 1454 N N . VAL A 1 191 ? 6.231 12.555 -18.505 1.00 98.00 191 VAL A N 1
ATOM 1455 C CA . VAL A 1 191 ? 5.689 13.841 -18.051 1.00 98.00 191 VAL A CA 1
ATOM 1456 C C . VAL A 1 191 ? 4.738 14.415 -19.098 1.00 98.00 191 VAL A C 1
ATOM 1458 O O . VAL A 1 191 ? 4.986 14.261 -20.298 1.00 98.00 191 VAL A O 1
ATOM 1461 N N . ASP A 1 192 ? 3.667 15.076 -18.667 1.00 97.38 192 ASP A N 1
ATOM 1462 C CA . ASP A 1 192 ? 2.772 15.835 -19.550 1.00 97.38 192 ASP A CA 1
ATOM 1463 C C . ASP A 1 192 ? 3.027 17.355 -19.512 1.00 97.38 192 ASP A C 1
ATOM 1465 O O . ASP A 1 192 ? 3.910 17.864 -18.818 1.00 97.38 192 ASP A O 1
ATOM 1469 N N . ASP A 1 193 ? 2.257 18.113 -20.293 1.00 97.00 193 ASP A N 1
ATOM 1470 C CA . ASP A 1 193 ? 2.344 19.578 -20.356 1.00 97.00 193 ASP A CA 1
ATOM 1471 C C . ASP A 1 193 ? 1.853 20.292 -19.085 1.00 97.00 193 ASP A C 1
ATOM 1473 O O . ASP A 1 193 ? 2.153 21.472 -18.889 1.00 97.00 193 ASP A O 1
ATOM 1477 N N . LYS A 1 194 ? 1.133 19.587 -18.207 1.00 96.44 194 LYS A N 1
ATOM 1478 C CA . LYS A 1 194 ? 0.675 20.081 -16.901 1.00 96.44 194 LYS A CA 1
ATOM 1479 C C . LYS A 1 194 ? 1.680 19.770 -15.790 1.00 96.44 194 LYS A C 1
ATOM 1481 O O . LYS A 1 194 ? 1.451 20.167 -14.647 1.00 96.44 194 LYS A O 1
ATOM 1486 N N . GLY A 1 195 ? 2.782 19.093 -16.116 1.00 94.62 195 GLY A N 1
ATOM 1487 C CA . GLY A 1 195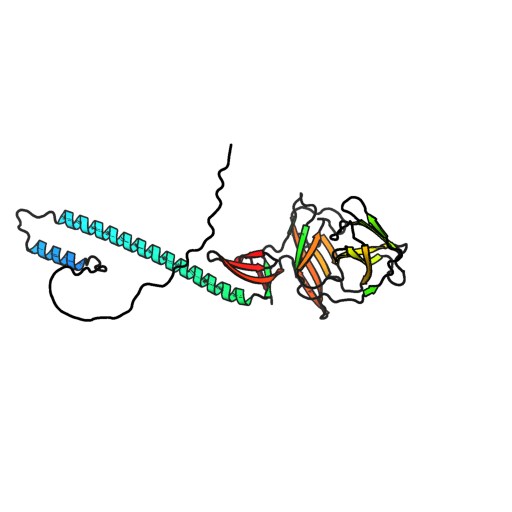 ? 3.796 18.664 -15.159 1.00 94.62 195 GLY A CA 1
ATOM 1488 C C . GLY A 1 195 ? 3.360 17.473 -14.308 1.00 94.62 195 GLY A C 1
ATOM 1489 O O . GLY A 1 195 ? 3.954 17.248 -13.257 1.00 94.62 195 GLY A O 1
ATOM 1490 N N . GLN A 1 196 ? 2.327 16.726 -14.716 1.00 95.94 196 GLN A N 1
ATOM 1491 C CA . GLN A 1 196 ? 2.050 15.432 -14.101 1.00 95.94 196 GLN A CA 1
ATOM 1492 C C . GLN A 1 196 ? 3.129 14.450 -14.530 1.00 95.94 196 GLN A C 1
ATOM 1494 O O . GLN A 1 196 ? 3.489 14.394 -15.706 1.00 95.94 196 GLN A O 1
ATOM 1499 N N . GLU A 1 197 ? 3.638 13.685 -13.572 1.00 95.31 197 GLU A N 1
ATOM 1500 C CA . GLU A 1 197 ? 4.717 12.730 -13.781 1.00 95.31 197 GLU A CA 1
ATOM 1501 C C . GLU A 1 197 ? 4.238 11.314 -13.475 1.00 95.31 197 GLU A C 1
ATOM 1503 O O . GLU A 1 197 ? 3.500 11.080 -12.518 1.00 95.31 197 GLU A O 1
ATOM 1508 N N . GLU A 1 198 ? 4.726 10.359 -14.254 1.00 93.62 198 GLU A N 1
ATOM 1509 C CA . GLU A 1 198 ? 4.521 8.933 -14.037 1.00 93.62 198 GLU A CA 1
ATOM 1510 C C . GLU A 1 198 ? 5.846 8.205 -14.253 1.00 93.62 198 GLU A C 1
ATOM 1512 O O . GLU A 1 198 ? 6.651 8.604 -15.086 1.00 93.62 198 GLU A O 1
ATOM 1517 N N . THR A 1 199 ? 6.113 7.136 -13.506 1.00 92.62 199 THR A N 1
ATOM 1518 C CA . THR A 1 199 ? 7.282 6.280 -13.745 1.00 92.62 199 THR A CA 1
ATOM 1519 C C . THR A 1 199 ? 6.817 4.863 -14.033 1.00 92.62 199 THR A C 1
ATOM 1521 O O . THR A 1 199 ? 6.117 4.266 -13.219 1.00 92.62 199 THR A O 1
ATOM 1524 N N . VAL A 1 200 ? 7.233 4.324 -15.176 1.00 92.06 200 VAL A N 1
ATOM 1525 C CA . VAL A 1 200 ? 6.876 2.984 -15.649 1.00 92.06 200 VAL A CA 1
ATOM 1526 C C . VAL A 1 200 ? 8.099 2.073 -15.572 1.00 92.06 200 VAL A C 1
ATOM 1528 O O . VAL A 1 200 ? 9.222 2.509 -15.821 1.00 92.06 200 VAL A O 1
ATOM 1531 N N . GLN A 1 201 ? 7.892 0.806 -15.217 1.00 92.12 201 GLN A N 1
ATOM 1532 C CA . GLN A 1 201 ? 8.954 -0.199 -15.156 1.00 92.12 201 GLN A CA 1
ATOM 1533 C C . GLN A 1 201 ? 9.055 -0.958 -16.478 1.00 92.12 201 GLN A C 1
ATOM 1535 O O . GLN A 1 201 ? 8.035 -1.346 -17.047 1.00 92.12 201 GLN A O 1
ATOM 1540 N N . ALA A 1 202 ? 10.277 -1.219 -16.936 1.00 93.31 202 ALA A N 1
ATOM 1541 C CA . ALA A 1 202 ? 10.539 -2.091 -18.075 1.00 93.31 202 ALA A CA 1
ATOM 1542 C C . ALA A 1 202 ? 11.655 -3.086 -17.754 1.00 93.31 202 ALA A C 1
ATOM 1544 O O . ALA A 1 202 ? 12.584 -2.762 -17.016 1.00 93.31 202 ALA A O 1
ATOM 1545 N N . ILE A 1 203 ? 11.571 -4.285 -18.329 1.00 93.19 203 ILE A N 1
ATOM 1546 C CA . ILE A 1 203 ? 12.629 -5.296 -18.255 1.00 93.19 203 ILE A CA 1
ATOM 1547 C C . ILE A 1 203 ? 13.467 -5.204 -19.528 1.00 93.19 203 ILE A C 1
ATOM 1549 O O . ILE A 1 203 ? 12.917 -5.155 -20.631 1.00 93.19 203 ILE A O 1
ATOM 1553 N N . VAL A 1 204 ? 14.788 -5.187 -19.367 1.00 96.81 204 VAL A N 1
ATOM 1554 C CA . VAL A 1 204 ? 15.734 -5.217 -20.486 1.00 96.81 204 VAL A CA 1
ATOM 1555 C C . VAL A 1 204 ? 15.764 -6.625 -21.084 1.00 96.81 204 VAL A C 1
ATOM 1557 O O . VAL A 1 204 ? 15.980 -7.606 -20.378 1.00 96.81 204 VAL A O 1
ATOM 1560 N N . GLY A 1 205 ? 15.510 -6.743 -22.383 1.00 95.31 205 GLY A N 1
ATOM 1561 C CA . GLY A 1 205 ? 15.549 -7.996 -23.130 1.00 95.31 205 GLY A CA 1
ATOM 1562 C C . GLY A 1 205 ? 16.971 -8.450 -23.467 1.00 95.31 205 GLY A C 1
ATOM 1563 O O . GLY A 1 205 ? 17.939 -7.704 -23.325 1.00 95.31 205 GLY A O 1
ATOM 1564 N N . GLU A 1 206 ? 17.100 -9.684 -23.960 1.00 96.38 206 GLU A N 1
ATOM 1565 C CA . GLU A 1 206 ? 18.395 -10.267 -24.354 1.00 96.38 206 GLU A CA 1
ATOM 1566 C C . GLU A 1 206 ? 19.121 -9.465 -25.448 1.00 96.38 206 GLU A C 1
ATOM 1568 O O . GLU A 1 206 ? 20.347 -9.488 -25.523 1.00 96.38 206 GLU A O 1
ATOM 1573 N N . ASP A 1 207 ? 18.380 -8.729 -26.278 1.00 96.69 207 ASP A N 1
ATOM 1574 C CA . ASP A 1 207 ? 18.905 -7.885 -27.354 1.00 96.69 207 ASP A CA 1
ATOM 1575 C C . ASP A 1 207 ? 19.178 -6.431 -26.926 1.00 96.69 207 ASP A C 1
ATOM 1577 O O . ASP A 1 207 ? 19.371 -5.564 -27.783 1.00 96.69 207 ASP A O 1
ATOM 1581 N N . GLN A 1 208 ? 19.202 -6.163 -25.614 1.00 97.00 208 GLN A N 1
ATOM 1582 C CA . GLN A 1 208 ? 19.358 -4.828 -25.025 1.00 97.00 208 GLN A CA 1
ATOM 1583 C C . GLN A 1 208 ? 18.241 -3.845 -25.407 1.00 97.00 208 GLN A C 1
ATOM 1585 O O . GLN A 1 208 ? 18.407 -2.625 -25.339 1.00 97.00 208 GLN A O 1
ATOM 1590 N N . THR A 1 209 ? 17.075 -4.356 -25.802 1.00 97.56 209 THR A N 1
ATOM 1591 C CA . THR A 1 209 ? 15.874 -3.545 -26.010 1.00 97.56 209 THR A CA 1
ATOM 1592 C C . THR A 1 209 ? 14.868 -3.760 -24.892 1.00 97.56 209 THR A C 1
ATOM 1594 O O . THR A 1 209 ? 14.897 -4.766 -24.191 1.00 97.56 209 THR A O 1
ATOM 1597 N N . PHE A 1 210 ? 13.938 -2.828 -24.725 1.00 97.62 210 PHE A N 1
ATOM 1598 C CA . PHE A 1 210 ? 12.738 -3.061 -23.928 1.00 97.62 210 PHE A CA 1
ATOM 1599 C C . PHE A 1 210 ? 11.499 -2.644 -24.715 1.00 97.62 210 PHE A C 1
ATOM 1601 O O . PHE A 1 210 ? 11.562 -1.788 -25.607 1.00 97.62 210 PHE A O 1
ATOM 1608 N N . LYS A 1 211 ? 10.356 -3.239 -24.364 1.00 96.56 211 LYS A N 1
ATOM 1609 C CA . LYS A 1 211 ? 9.059 -2.867 -24.922 1.00 96.56 211 LYS A CA 1
ATOM 1610 C C . LYS A 1 211 ? 7.950 -3.013 -23.886 1.00 96.56 211 LYS A C 1
ATOM 1612 O O . LYS A 1 211 ? 7.782 -4.072 -23.293 1.00 96.56 211 LYS A O 1
ATOM 1617 N N . ILE A 1 212 ? 7.166 -1.958 -23.733 1.00 94.25 212 ILE A N 1
ATOM 1618 C CA . ILE A 1 212 ? 5.908 -1.922 -22.995 1.00 94.25 212 ILE A CA 1
ATOM 1619 C C . ILE A 1 212 ? 4.814 -1.681 -24.031 1.00 94.25 212 ILE A C 1
ATOM 1621 O O . ILE A 1 212 ? 4.930 -0.763 -24.842 1.00 94.25 212 ILE A O 1
ATOM 1625 N N . VAL A 1 213 ? 3.776 -2.515 -24.033 1.00 94.00 213 VAL A N 1
ATOM 1626 C CA . VAL A 1 213 ? 2.685 -2.444 -25.014 1.00 94.00 213 VAL A CA 1
ATOM 1627 C C . VAL A 1 213 ? 1.372 -2.190 -24.295 1.00 94.00 213 VAL A C 1
ATOM 1629 O O . VAL A 1 213 ? 1.014 -2.933 -23.384 1.00 94.00 213 VAL A O 1
ATOM 1632 N N . GLY A 1 214 ? 0.634 -1.177 -24.736 1.00 90.81 214 GLY A N 1
ATOM 1633 C CA . GLY A 1 214 ? -0.717 -0.903 -24.268 1.00 90.81 214 GLY A CA 1
ATOM 1634 C C . GLY A 1 214 ? -0.795 -0.402 -22.823 1.00 90.81 214 GLY A C 1
ATOM 1635 O O . GLY A 1 214 ? -1.797 -0.668 -22.156 1.00 90.81 214 GLY A O 1
ATOM 1636 N N . HIS A 1 215 ? 0.233 0.302 -22.333 1.00 91.69 215 HIS A N 1
ATOM 1637 C CA . HIS A 1 215 ? 0.227 0.912 -20.998 1.00 91.69 215 HIS A CA 1
ATOM 1638 C C . HIS A 1 215 ? -0.874 1.964 -20.909 1.00 91.69 215 HIS A C 1
ATOM 1640 O O . HIS A 1 215 ? -1.001 2.777 -21.818 1.00 91.69 215 HIS A O 1
ATOM 1646 N N . THR A 1 216 ? -1.659 1.961 -19.833 1.00 91.62 216 THR A N 1
ATOM 1647 C CA . THR A 1 216 ? -2.691 2.980 -19.579 1.00 91.62 216 THR A CA 1
ATOM 1648 C C . THR A 1 216 ? -2.113 3.999 -18.596 1.00 91.62 216 THR A C 1
ATOM 1650 O O . THR A 1 216 ? -2.107 3.724 -17.394 1.00 91.62 216 THR A O 1
ATOM 1653 N N . PRO A 1 217 ? -1.549 5.121 -19.077 1.00 92.38 217 PRO A N 1
ATOM 1654 C CA . PRO A 1 217 ? -0.841 6.062 -18.224 1.00 92.38 217 PRO A CA 1
ATOM 1655 C C . PRO A 1 217 ? -1.794 6.883 -17.358 1.00 92.38 217 PRO A C 1
ATOM 1657 O O . PRO A 1 217 ? -2.968 7.072 -17.681 1.00 92.38 217 PRO A O 1
ATOM 1660 N N . SER A 1 218 ? -1.248 7.435 -16.282 1.00 90.50 218 SER A N 1
ATOM 1661 C CA . SER A 1 218 ? -1.932 8.435 -15.455 1.00 90.50 218 SER A CA 1
ATOM 1662 C C . SER A 1 218 ? -1.703 9.876 -15.940 1.00 90.50 218 SER A C 1
ATOM 1664 O O . SER A 1 218 ? -2.487 10.753 -15.587 1.00 90.50 218 SER A O 1
ATOM 1666 N N . VAL A 1 219 ? -0.693 10.115 -16.787 1.00 95.06 219 VAL A N 1
ATOM 1667 C CA . VAL A 1 219 ? -0.434 11.409 -17.456 1.00 95.06 219 VAL A CA 1
ATOM 1668 C C . VAL A 1 219 ? -1.349 11.659 -18.667 1.00 95.06 219 VAL A C 1
ATOM 1670 O O . VAL A 1 219 ? -1.886 10.721 -19.261 1.00 95.06 219 VAL A O 1
ATOM 1673 N N . ASP A 1 220 ? -1.500 12.919 -19.101 1.00 95.00 220 ASP A N 1
ATOM 1674 C CA . ASP A 1 220 ? -2.266 13.248 -20.315 1.00 95.00 220 ASP A CA 1
ATOM 1675 C C . ASP A 1 220 ? -1.598 12.686 -21.587 1.00 95.00 220 ASP A C 1
ATOM 1677 O O . ASP A 1 220 ? -0.614 13.218 -22.102 1.00 95.00 220 ASP A O 1
ATOM 1681 N N . ILE A 1 221 ? -2.181 11.622 -22.150 1.00 94.56 221 ILE A N 1
ATOM 1682 C CA . ILE A 1 221 ? -1.710 10.922 -23.362 1.00 94.56 221 ILE A CA 1
ATOM 1683 C C . ILE A 1 221 ? -1.476 11.862 -24.548 1.00 94.56 221 ILE A C 1
ATOM 1685 O O . ILE A 1 221 ? -0.678 11.566 -25.443 1.00 94.56 221 ILE A O 1
ATOM 1689 N N . LYS A 1 222 ? -2.190 12.991 -24.625 1.00 93.44 222 LYS A N 1
ATOM 1690 C CA . LYS A 1 222 ? -2.057 13.902 -25.766 1.00 93.44 222 LYS A CA 1
ATOM 1691 C C . LYS A 1 222 ? -0.721 14.628 -25.769 1.00 93.44 222 LYS A C 1
ATOM 1693 O O . LYS A 1 222 ? -0.236 14.927 -26.861 1.00 93.44 222 LYS A O 1
ATOM 1698 N N . THR A 1 223 ? -0.168 14.889 -24.592 1.00 95.69 223 THR A N 1
ATOM 1699 C CA . THR A 1 223 ? 1.012 15.733 -24.373 1.00 95.69 223 THR A CA 1
ATOM 1700 C C . THR A 1 223 ? 2.149 15.002 -23.661 1.00 95.69 223 THR A C 1
ATOM 1702 O O . THR A 1 223 ? 3.234 15.567 -23.528 1.00 95.69 223 THR A O 1
ATOM 1705 N N . ALA A 1 224 ? 1.930 13.745 -23.266 1.00 97.06 224 ALA A N 1
ATOM 1706 C CA . ALA A 1 224 ? 2.927 12.879 -22.659 1.00 97.06 224 ALA A CA 1
ATOM 1707 C C . ALA A 1 224 ? 4.200 12.761 -23.513 1.00 97.06 224 ALA A C 1
ATOM 1709 O O . ALA A 1 224 ? 4.154 12.553 -24.729 1.00 97.06 224 ALA A O 1
ATOM 1710 N N . LYS A 1 225 ? 5.346 12.841 -22.840 1.00 97.25 225 LYS A N 1
ATOM 1711 C CA . LYS A 1 225 ? 6.682 12.601 -23.392 1.00 97.25 225 LYS A CA 1
ATOM 1712 C C . LYS A 1 225 ? 7.535 11.825 -22.394 1.00 97.25 225 LYS A C 1
ATOM 1714 O O . LYS A 1 225 ? 7.265 11.850 -21.195 1.00 97.25 225 LYS A O 1
ATOM 1719 N N . ILE A 1 226 ? 8.587 11.182 -22.892 1.00 98.06 226 ILE A N 1
ATOM 1720 C CA . ILE A 1 226 ? 9.633 10.602 -22.044 1.00 98.06 226 ILE A CA 1
ATOM 1721 C C . ILE A 1 226 ? 10.502 11.754 -21.528 1.00 98.06 226 ILE A C 1
ATOM 1723 O O . ILE A 1 226 ? 11.040 12.527 -22.318 1.00 98.06 226 ILE A O 1
ATOM 1727 N N . ASP A 1 227 ? 10.579 11.892 -20.208 1.00 97.94 227 ASP A N 1
ATOM 1728 C CA . ASP A 1 227 ? 11.359 12.920 -19.512 1.00 97.94 227 ASP A CA 1
ATOM 1729 C C . ASP A 1 227 ? 12.788 12.437 -19.245 1.00 97.94 227 ASP A C 1
ATOM 1731 O O . ASP A 1 227 ? 13.764 13.126 -19.525 1.00 97.94 227 ASP A O 1
ATOM 1735 N N . SER A 1 228 ? 12.907 11.228 -18.701 1.00 97.62 228 SER A N 1
ATOM 1736 C CA . SER A 1 228 ? 14.176 10.605 -18.328 1.00 97.62 228 SER A CA 1
ATOM 1737 C C . SER A 1 228 ? 14.005 9.096 -18.172 1.00 97.62 228 SER A C 1
ATOM 1739 O O . SER A 1 228 ? 12.885 8.588 -18.068 1.00 97.62 228 SER A O 1
ATOM 1741 N N . ALA A 1 229 ? 15.116 8.367 -18.137 1.00 97.50 229 ALA A N 1
ATOM 1742 C CA . ALA A 1 229 ? 15.136 6.966 -17.747 1.00 97.50 229 ALA A CA 1
ATOM 1743 C C . ALA A 1 229 ? 16.349 6.686 -16.863 1.00 97.50 229 ALA A C 1
ATOM 1745 O O . ALA A 1 229 ? 17.370 7.363 -16.972 1.00 97.50 229 ALA A O 1
ATOM 1746 N N . TYR A 1 230 ? 16.237 5.704 -15.974 1.00 96.44 230 TYR A N 1
ATOM 1747 C CA . TYR A 1 230 ? 17.319 5.337 -15.068 1.00 96.44 230 TYR A CA 1
ATOM 1748 C C . TYR A 1 230 ? 17.224 3.880 -14.613 1.00 96.44 230 TYR A C 1
ATOM 1750 O O . TYR A 1 230 ? 16.154 3.269 -14.602 1.00 96.44 230 TYR A O 1
ATOM 1758 N N . LYS A 1 231 ? 18.357 3.334 -14.176 1.00 95.31 231 LYS A N 1
ATOM 1759 C CA . LYS A 1 231 ? 18.429 2.113 -13.368 1.00 95.31 231 LYS A CA 1
ATOM 1760 C C . LYS A 1 231 ? 18.526 2.497 -11.895 1.00 95.31 231 LYS A C 1
ATOM 1762 O O . LYS A 1 231 ? 19.270 3.413 -11.547 1.00 95.31 231 LYS A O 1
ATOM 1767 N N . SER A 1 232 ? 17.799 1.785 -11.036 1.00 93.31 232 SER A N 1
ATOM 1768 C CA . SER A 1 232 ? 17.864 1.959 -9.582 1.00 93.31 232 SER A CA 1
ATOM 1769 C C . SER A 1 232 ? 18.402 0.708 -8.899 1.00 93.31 232 SER A C 1
ATOM 1771 O O . SER A 1 232 ? 17.915 -0.408 -9.119 1.00 93.31 232 SER A O 1
ATOM 1773 N N . ASP A 1 233 ? 19.393 0.894 -8.031 1.00 90.56 233 ASP A N 1
ATOM 1774 C CA . ASP A 1 233 ? 19.893 -0.145 -7.129 1.00 90.56 233 ASP A CA 1
ATOM 1775 C C . ASP A 1 233 ? 19.200 -0.109 -5.748 1.00 90.56 233 ASP A C 1
ATOM 1777 O O . ASP A 1 233 ? 19.630 -0.814 -4.834 1.00 90.56 233 ASP A O 1
ATOM 1781 N N . SER A 1 234 ? 18.090 0.639 -5.593 1.00 90.88 234 SER A N 1
ATOM 1782 C CA . SER A 1 234 ? 17.357 0.680 -4.321 1.00 90.88 234 SER A CA 1
ATOM 1783 C C . SER A 1 234 ? 16.892 -0.711 -3.901 1.00 90.88 234 SER A C 1
ATOM 1785 O O . SER A 1 234 ? 16.597 -1.582 -4.732 1.00 90.88 234 SER A O 1
ATOM 1787 N N . THR A 1 235 ? 16.766 -0.905 -2.589 1.00 91.19 235 THR A N 1
ATOM 1788 C CA . THR A 1 235 ? 16.123 -2.117 -2.083 1.00 91.19 235 THR A CA 1
ATOM 1789 C C . THR A 1 235 ? 14.643 -2.099 -2.483 1.00 91.19 235 THR A C 1
ATOM 1791 O O . THR A 1 235 ? 14.012 -1.035 -2.430 1.00 91.19 235 THR A O 1
ATOM 1794 N N . PRO A 1 236 ? 14.083 -3.224 -2.957 1.00 92.94 236 PRO A N 1
ATOM 1795 C CA . PRO A 1 236 ? 12.675 -3.280 -3.308 1.00 92.94 236 PRO A CA 1
ATOM 1796 C C . PRO A 1 236 ? 11.806 -3.387 -2.055 1.00 92.94 236 PRO A C 1
ATOM 1798 O O . PRO A 1 236 ? 12.143 -4.088 -1.098 1.00 92.94 236 PRO A O 1
ATOM 1801 N N . VAL A 1 237 ? 10.631 -2.767 -2.109 1.00 96.44 237 VAL A N 1
ATOM 1802 C CA . VAL A 1 237 ? 9.513 -3.131 -1.245 1.00 96.44 237 VAL A CA 1
ATOM 1803 C C . VAL A 1 237 ? 8.826 -4.340 -1.853 1.00 96.44 237 VAL A C 1
ATOM 1805 O O . VAL A 1 237 ? 8.407 -4.305 -3.010 1.00 96.44 237 VAL A O 1
ATOM 1808 N N . THR A 1 238 ? 8.741 -5.420 -1.083 1.00 97.00 238 THR A N 1
ATOM 1809 C CA . THR A 1 238 ? 8.119 -6.671 -1.519 1.00 97.00 238 THR A CA 1
ATOM 1810 C C . THR A 1 238 ? 6.729 -6.775 -0.925 1.00 97.00 238 THR A C 1
ATOM 1812 O O . THR A 1 238 ? 6.586 -6.870 0.291 1.00 97.00 238 THR A O 1
ATOM 1815 N N . PHE A 1 239 ? 5.718 -6.763 -1.783 1.00 97.62 239 PHE A N 1
ATOM 1816 C CA . PHE A 1 239 ? 4.331 -7.031 -1.442 1.00 97.62 239 PHE A CA 1
ATOM 1817 C C . PHE A 1 239 ? 4.025 -8.496 -1.713 1.00 97.62 239 PHE A C 1
ATOM 1819 O O . PHE A 1 239 ? 4.214 -8.972 -2.830 1.00 97.62 239 PHE A O 1
ATOM 1826 N N . THR A 1 240 ? 3.523 -9.198 -0.709 1.00 98.19 240 THR A N 1
ATOM 1827 C CA . THR A 1 240 ? 3.102 -10.589 -0.836 1.00 98.19 240 THR A CA 1
ATOM 1828 C C . THR A 1 240 ? 1.632 -10.701 -0.481 1.00 98.19 240 THR A C 1
ATOM 1830 O O . THR A 1 240 ? 1.191 -10.225 0.570 1.00 98.19 240 THR A O 1
ATOM 1833 N N . ILE A 1 241 ? 0.883 -11.331 -1.379 1.00 97.94 241 ILE A N 1
ATOM 1834 C CA . ILE A 1 241 ? -0.531 -11.646 -1.224 1.00 97.94 241 ILE A CA 1
ATOM 1835 C C . ILE A 1 241 ? -0.630 -13.097 -0.774 1.00 97.94 241 ILE A C 1
ATOM 1837 O O . ILE A 1 241 ? -0.041 -13.976 -1.399 1.00 97.94 241 ILE A O 1
ATOM 1841 N N . TYR A 1 242 ? -1.378 -13.339 0.293 1.00 98.00 242 TYR A N 1
ATOM 1842 C CA . TYR A 1 242 ? -1.588 -14.648 0.895 1.00 98.00 242 TYR A CA 1
ATOM 1843 C C . TYR A 1 242 ? -3.059 -15.037 0.813 1.00 98.00 242 TYR A C 1
ATOM 1845 O O . TYR A 1 242 ? -3.933 -14.181 0.957 1.00 98.00 242 TYR A O 1
ATOM 1853 N N . ASN A 1 243 ? -3.337 -16.323 0.618 1.00 97.00 243 ASN A N 1
ATOM 1854 C CA . ASN A 1 243 ? -4.690 -16.867 0.757 1.00 97.00 243 ASN A CA 1
ATOM 1855 C C . ASN A 1 243 ? -5.086 -17.014 2.246 1.00 97.00 243 ASN A C 1
ATOM 1857 O O . ASN A 1 243 ? -4.289 -16.759 3.152 1.00 97.00 243 ASN A O 1
ATOM 1861 N N . GLU A 1 244 ? -6.311 -17.475 2.509 1.00 96.44 244 GLU A N 1
ATOM 1862 C CA . GLU A 1 244 ? -6.813 -17.723 3.871 1.00 96.44 244 GLU A CA 1
ATOM 1863 C C . GLU A 1 244 ? -6.052 -18.828 4.631 1.00 96.44 244 GLU A C 1
ATOM 1865 O O . GLU A 1 244 ? -6.007 -18.809 5.860 1.00 96.44 244 GLU A O 1
ATOM 1870 N N . ALA A 1 245 ? -5.393 -19.753 3.925 1.00 96.75 245 ALA A N 1
ATOM 1871 C CA . ALA A 1 245 ? -4.532 -20.770 4.534 1.00 96.75 245 ALA A CA 1
ATOM 1872 C C . ALA A 1 245 ? -3.156 -20.219 4.967 1.00 96.75 245 ALA A C 1
ATOM 1874 O O . ALA A 1 245 ? -2.441 -20.877 5.723 1.00 96.75 245 ALA A O 1
ATOM 1875 N N . GLY A 1 246 ? -2.798 -19.005 4.532 1.00 96.00 246 GLY A N 1
ATOM 1876 C CA . GLY A 1 246 ? -1.507 -18.374 4.800 1.00 96.00 246 GLY A CA 1
ATOM 1877 C C . GLY A 1 246 ? -0.422 -18.694 3.770 1.00 96.00 246 GLY A C 1
ATOM 1878 O O . GLY A 1 246 ? 0.735 -18.337 3.995 1.00 96.00 246 GLY A O 1
ATOM 1879 N N . ASP A 1 247 ? -0.772 -19.322 2.646 1.00 97.25 247 ASP A N 1
ATOM 1880 C CA . ASP A 1 247 ? 0.170 -19.589 1.560 1.00 97.25 247 ASP A CA 1
ATOM 1881 C C . ASP A 1 247 ? 0.342 -18.346 0.678 1.00 97.25 247 ASP A C 1
ATOM 1883 O O . ASP A 1 247 ? -0.653 -17.675 0.373 1.00 97.25 247 ASP A O 1
ATOM 1887 N N . PRO A 1 248 ? 1.575 -18.024 0.243 1.00 97.62 248 PRO A N 1
ATOM 1888 C CA . PRO A 1 248 ? 1.808 -16.947 -0.705 1.00 97.62 248 PRO A CA 1
ATOM 1889 C C . PRO A 1 248 ? 1.235 -17.319 -2.078 1.00 97.62 248 PRO A C 1
ATOM 1891 O O . PRO A 1 248 ? 1.431 -18.424 -2.577 1.00 97.62 248 PRO A O 1
ATOM 1894 N N . VAL A 1 249 ? 0.534 -16.368 -2.682 1.00 97.31 249 VAL A N 1
ATOM 1895 C CA . VAL A 1 249 ? -0.167 -16.508 -3.964 1.00 97.31 249 VAL A CA 1
ATOM 1896 C C . VAL A 1 249 ? 0.479 -15.642 -5.038 1.00 97.31 249 VAL A C 1
ATOM 18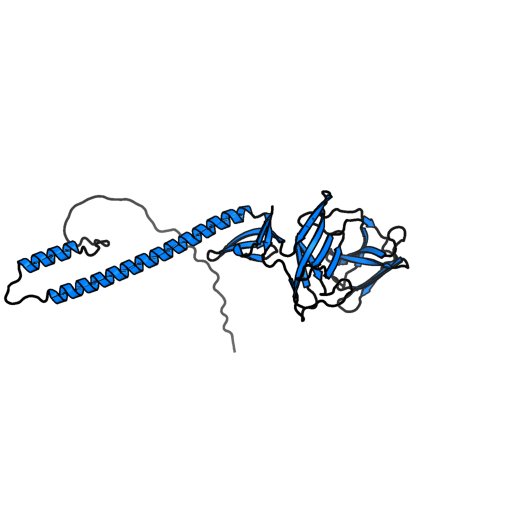98 O O . VAL A 1 249 ? 0.647 -16.079 -6.173 1.00 97.31 249 VAL A O 1
ATOM 1901 N N . ARG A 1 250 ? 0.843 -14.409 -4.677 1.00 96.12 250 ARG A N 1
ATOM 1902 C CA . ARG A 1 250 ? 1.486 -13.450 -5.574 1.00 96.12 250 ARG A CA 1
ATOM 1903 C C . ARG A 1 250 ? 2.536 -12.659 -4.816 1.00 96.12 250 ARG A C 1
ATOM 1905 O O . ARG A 1 250 ? 2.271 -12.202 -3.702 1.00 96.12 250 ARG A O 1
ATOM 1912 N N . THR A 1 251 ? 3.683 -12.439 -5.442 1.00 96.38 251 THR A N 1
ATOM 1913 C CA . THR A 1 251 ? 4.743 -11.564 -4.951 1.00 96.38 251 THR A CA 1
ATOM 1914 C C . THR A 1 251 ? 5.024 -10.466 -5.969 1.00 96.38 251 THR A C 1
ATOM 1916 O O . THR A 1 251 ? 5.219 -10.713 -7.155 1.00 96.38 251 THR A O 1
ATOM 1919 N N . MET A 1 252 ? 5.043 -9.219 -5.508 1.00 92.31 252 MET A N 1
ATOM 1920 C CA . MET A 1 252 ? 5.329 -8.043 -6.325 1.00 92.31 252 MET A CA 1
ATOM 1921 C C . MET A 1 252 ? 6.431 -7.236 -5.651 1.00 92.31 252 MET A C 1
ATOM 1923 O O . MET A 1 252 ? 6.301 -6.858 -4.489 1.00 92.31 252 MET A O 1
ATOM 1927 N N . SER A 1 253 ? 7.509 -6.946 -6.373 1.00 91.06 253 SER A N 1
ATOM 1928 C CA . SER A 1 253 ? 8.637 -6.172 -5.852 1.00 91.06 253 SER A CA 1
ATOM 1929 C C . SER A 1 253 ? 8.742 -4.842 -6.584 1.00 91.06 253 SER A C 1
ATOM 1931 O O . SER A 1 253 ? 8.826 -4.805 -7.808 1.00 91.06 253 SER A O 1
ATOM 1933 N N . VAL A 1 254 ? 8.749 -3.741 -5.833 1.00 89.38 254 VAL A N 1
ATOM 1934 C CA . VAL A 1 254 ? 8.762 -2.378 -6.379 1.00 89.38 254 VAL A CA 1
ATOM 1935 C C . VAL A 1 254 ? 9.908 -1.597 -5.743 1.00 89.38 254 VAL A C 1
ATOM 1937 O O . VAL A 1 254 ? 9.985 -1.483 -4.522 1.00 89.38 254 VAL A O 1
ATOM 1940 N N . LYS A 1 255 ? 10.817 -1.061 -6.561 1.00 90.44 255 LYS A N 1
ATOM 1941 C CA . LYS A 1 255 ? 11.892 -0.163 -6.107 1.00 90.44 255 LYS A CA 1
ATOM 1942 C C . LYS A 1 255 ? 11.447 1.298 -6.121 1.00 90.44 255 LYS A C 1
ATOM 1944 O O . LYS A 1 255 ? 10.374 1.619 -6.623 1.00 90.44 255 LYS A O 1
ATOM 1949 N N . ASP A 1 256 ? 12.287 2.165 -5.555 1.00 88.38 256 ASP A N 1
ATOM 1950 C CA . ASP A 1 256 ? 12.086 3.619 -5.477 1.00 88.38 256 ASP A CA 1
ATOM 1951 C C . ASP A 1 256 ? 10.755 4.051 -4.846 1.00 88.38 256 ASP A C 1
ATOM 1953 O O . ASP A 1 256 ? 10.256 5.153 -5.083 1.00 88.38 256 ASP A O 1
ATOM 1957 N N . MET A 1 257 ? 10.178 3.193 -4.005 1.00 91.00 257 MET A N 1
ATOM 1958 C CA . MET A 1 257 ? 9.048 3.579 -3.177 1.00 91.00 257 MET A CA 1
ATOM 1959 C C . MET A 1 257 ? 9.502 4.523 -2.066 1.00 91.00 257 MET A C 1
ATOM 1961 O O . MET A 1 257 ? 10.624 4.439 -1.572 1.00 91.00 257 MET A O 1
ATOM 1965 N N . THR A 1 258 ? 8.593 5.394 -1.644 1.00 93.31 258 THR A N 1
ATOM 1966 C CA . THR A 1 258 ? 8.770 6.260 -0.471 1.00 93.31 258 THR A CA 1
ATOM 1967 C C . THR A 1 258 ? 7.902 5.790 0.691 1.00 93.31 258 THR A C 1
ATOM 1969 O O . THR A 1 258 ? 7.068 4.896 0.525 1.00 93.31 258 THR A O 1
ATOM 1972 N N . ALA A 1 259 ? 8.057 6.386 1.870 1.00 95.44 259 ALA A N 1
ATOM 1973 C CA . ALA A 1 259 ? 7.135 6.142 2.974 1.00 95.44 259 ALA A CA 1
ATOM 1974 C C . ALA A 1 259 ? 5.716 6.670 2.669 1.00 95.44 259 ALA A C 1
ATOM 1976 O O . ALA A 1 259 ? 5.462 7.375 1.683 1.00 95.44 259 ALA A O 1
ATOM 1977 N N . GLY A 1 260 ? 4.775 6.343 3.552 1.00 94.81 260 GLY A N 1
ATOM 1978 C CA . GLY A 1 260 ? 3.401 6.830 3.521 1.00 94.81 260 GLY A CA 1
ATOM 1979 C C . GLY A 1 260 ? 2.419 5.879 2.844 1.00 94.81 260 GLY A C 1
ATOM 1980 O O . GLY A 1 260 ? 2.700 4.699 2.639 1.00 94.81 260 GLY A O 1
ATOM 1981 N N . MET A 1 261 ? 1.235 6.401 2.521 1.00 93.12 261 MET A N 1
ATOM 1982 C CA . MET A 1 261 ? 0.199 5.641 1.822 1.00 93.12 261 MET A CA 1
ATOM 1983 C C . MET A 1 261 ? 0.645 5.332 0.393 1.00 93.12 261 MET A C 1
ATOM 1985 O O . MET A 1 261 ? 1.064 6.229 -0.342 1.00 93.12 261 MET A O 1
ATOM 1989 N N . LYS A 1 262 ? 0.545 4.061 0.016 1.00 92.69 262 LYS A N 1
ATOM 1990 C CA . LYS A 1 262 ? 0.860 3.532 -1.306 1.00 92.69 262 LYS A CA 1
ATOM 1991 C C . LYS A 1 262 ? -0.299 2.707 -1.811 1.00 92.69 262 LYS A C 1
ATOM 1993 O O . LYS A 1 262 ? -0.875 1.923 -1.064 1.00 92.69 262 LYS A O 1
ATOM 1998 N N . GLN A 1 263 ? -0.591 2.878 -3.088 1.00 91.00 263 GLN A N 1
ATOM 1999 C CA . GLN A 1 263 ? -1.546 2.058 -3.800 1.00 91.00 263 GLN A CA 1
ATOM 2000 C C . GLN A 1 263 ? -0.773 1.088 -4.685 1.00 91.00 263 GLN A C 1
ATOM 2002 O O . GLN A 1 263 ? 0.095 1.504 -5.451 1.00 91.00 263 GLN A O 1
ATOM 2007 N N . ILE A 1 264 ? -1.097 -0.193 -4.581 1.00 91.12 264 ILE A N 1
ATOM 2008 C CA . ILE A 1 264 ? -0.675 -1.219 -5.535 1.00 91.12 264 ILE A CA 1
ATOM 2009 C C . ILE A 1 264 ? -1.923 -1.792 -6.203 1.00 91.12 264 ILE A C 1
ATOM 2011 O O . ILE A 1 264 ? -3.007 -1.770 -5.619 1.00 91.12 264 ILE A O 1
ATOM 2015 N N . VAL A 1 265 ? -1.779 -2.286 -7.428 1.00 90.19 265 VAL A N 1
ATOM 2016 C CA . VAL A 1 265 ? -2.874 -2.926 -8.163 1.00 90.19 265 VAL A CA 1
ATOM 2017 C C . VAL A 1 265 ? -2.563 -4.404 -8.293 1.00 90.19 265 VAL A C 1
ATOM 2019 O O . VAL A 1 265 ? -1.461 -4.770 -8.693 1.00 90.19 265 VAL A O 1
ATOM 2022 N N . TRP A 1 266 ? -3.538 -5.239 -7.959 1.00 92.94 266 TRP A N 1
ATOM 2023 C CA . TRP A 1 266 ? -3.465 -6.675 -8.177 1.00 92.94 266 TRP A CA 1
ATOM 2024 C C . TRP A 1 266 ? -4.565 -7.118 -9.136 1.00 92.94 266 TRP A C 1
ATOM 2026 O O . TRP A 1 266 ? -5.727 -6.757 -8.979 1.00 92.94 266 TRP A O 1
ATOM 2036 N N . ASP A 1 267 ? -4.186 -7.910 -10.129 1.00 90.06 267 ASP A N 1
ATOM 2037 C CA . ASP A 1 267 ? -5.021 -8.405 -11.227 1.00 90.06 267 ASP A CA 1
ATOM 2038 C C . ASP A 1 267 ? -5.686 -9.758 -10.923 1.00 90.06 267 ASP A C 1
ATOM 2040 O O . ASP A 1 267 ? -6.138 -10.448 -11.835 1.00 90.06 267 ASP A O 1
ATOM 2044 N N . ARG A 1 268 ? -5.716 -10.161 -9.645 1.00 92.06 268 ARG A N 1
ATOM 2045 C CA . ARG A 1 268 ? -6.258 -11.450 -9.193 1.00 92.06 268 ARG A CA 1
ATOM 2046 C C . ARG A 1 268 ? -5.537 -12.660 -9.800 1.00 92.06 268 ARG A C 1
ATOM 2048 O O . ARG A 1 268 ? -6.109 -13.746 -9.889 1.00 92.06 268 ARG A O 1
ATOM 2055 N N . THR A 1 269 ? -4.280 -12.509 -10.203 1.00 92.50 269 THR A N 1
ATOM 2056 C CA . THR A 1 269 ? -3.477 -13.641 -10.669 1.00 92.50 269 THR A CA 1
ATOM 2057 C C . THR A 1 269 ? -2.411 -14.058 -9.662 1.00 92.50 269 THR A C 1
ATOM 2059 O O . THR A 1 269 ? -1.973 -13.259 -8.830 1.00 92.50 269 THR A O 1
ATOM 2062 N N . ASP A 1 270 ? -2.019 -15.328 -9.706 1.00 95.38 270 ASP A N 1
ATOM 2063 C CA . ASP A 1 270 ? -0.852 -15.851 -8.994 1.00 95.38 270 ASP A CA 1
ATOM 2064 C C . ASP A 1 270 ? 0.461 -15.451 -9.698 1.00 95.38 270 ASP A C 1
ATOM 2066 O O . ASP A 1 270 ? 0.449 -14.782 -10.733 1.00 95.38 270 ASP A O 1
ATOM 2070 N N . ASP A 1 271 ? 1.618 -15.842 -9.161 1.00 92.44 271 ASP A N 1
ATOM 2071 C CA . ASP A 1 271 ? 2.928 -15.572 -9.789 1.00 92.44 271 ASP A CA 1
ATOM 2072 C C . ASP A 1 271 ? 3.101 -16.219 -11.182 1.00 92.44 271 ASP A C 1
ATOM 2074 O O . ASP A 1 271 ? 3.984 -15.827 -11.943 1.00 92.44 271 ASP A O 1
ATOM 2078 N N . SER A 1 272 ? 2.256 -17.190 -11.544 1.00 93.00 272 SER A N 1
ATOM 2079 C CA . SER A 1 272 ? 2.235 -17.825 -12.870 1.00 93.00 272 SER A CA 1
ATOM 2080 C C . SER A 1 272 ? 1.253 -17.157 -13.842 1.00 93.00 272 SER A C 1
ATOM 2082 O O . SER A 1 272 ? 1.146 -17.587 -14.991 1.00 93.00 272 SER A O 1
ATOM 2084 N N . GLY A 1 273 ? 0.540 -16.114 -13.407 1.00 89.50 273 GLY A N 1
ATOM 2085 C CA . GLY A 1 273 ? -0.470 -15.416 -14.201 1.00 89.50 273 GLY A CA 1
ATOM 2086 C C . GLY A 1 273 ? -1.821 -16.135 -14.273 1.00 89.50 273 GLY A C 1
ATOM 2087 O O . GLY A 1 273 ? -2.681 -15.721 -15.050 1.00 89.50 273 GLY A O 1
ATOM 2088 N N . ASN A 1 274 ? -2.043 -17.193 -13.486 1.00 93.38 274 ASN A N 1
ATOM 2089 C CA . ASN A 1 274 ? -3.339 -17.869 -13.439 1.00 93.38 274 ASN A CA 1
ATOM 2090 C C . ASN A 1 274 ? -4.296 -17.123 -12.502 1.00 93.38 274 ASN A C 1
ATOM 2092 O O . ASN A 1 274 ? -3.867 -16.679 -11.436 1.00 93.38 274 ASN A O 1
ATOM 2096 N N . PRO A 1 275 ? -5.593 -17.020 -12.840 1.00 92.38 275 PRO A N 1
ATOM 2097 C CA . PRO A 1 275 ? -6.576 -16.401 -11.960 1.00 92.38 275 PRO A CA 1
ATOM 2098 C C . PRO A 1 275 ? -6.731 -17.196 -10.661 1.00 92.38 275 PRO A C 1
ATOM 2100 O O . PRO A 1 275 ? -6.738 -18.430 -10.669 1.00 92.38 275 PRO A O 1
ATOM 2103 N N . VAL A 1 276 ? -6.907 -16.488 -9.548 1.00 93.50 276 VAL A N 1
ATOM 2104 C CA . VAL A 1 276 ? -7.065 -17.099 -8.223 1.00 93.50 276 VAL A CA 1
ATOM 2105 C C . VAL A 1 276 ? -8.543 -17.168 -7.810 1.00 93.50 276 VAL A C 1
ATOM 2107 O O . VAL A 1 276 ? -9.348 -16.348 -8.265 1.00 93.50 276 VAL A O 1
ATOM 2110 N N . PRO A 1 277 ? -8.950 -18.135 -6.965 1.00 93.81 277 PRO A N 1
ATOM 2111 C CA . PRO A 1 277 ? -10.344 -18.270 -6.534 1.00 93.81 277 PRO A CA 1
ATOM 2112 C C . PRO A 1 277 ? -10.899 -17.026 -5.824 1.00 93.81 277 PRO A C 1
ATOM 2114 O O . PRO A 1 277 ? -10.156 -16.213 -5.286 1.00 93.81 277 PRO A O 1
ATOM 2117 N N . SER A 1 278 ? -12.224 -16.888 -5.781 1.00 94.00 278 SER A N 1
ATOM 2118 C CA . SER A 1 278 ? -12.866 -15.932 -4.876 1.00 94.00 278 SER A CA 1
ATOM 2119 C C . SER A 1 278 ? -12.588 -16.310 -3.417 1.00 94.00 278 SER A C 1
ATOM 2121 O O . SER A 1 278 ? -12.637 -17.495 -3.072 1.00 94.00 278 SER A O 1
ATOM 2123 N N . GLY A 1 279 ? -12.365 -15.336 -2.540 1.00 94.50 279 GLY A N 1
ATOM 2124 C CA . GLY A 1 279 ? -12.103 -15.608 -1.129 1.00 94.50 279 GLY A CA 1
ATOM 2125 C C . GLY A 1 279 ? -11.472 -14.440 -0.385 1.00 94.50 279 GLY A C 1
ATOM 2126 O O . GLY A 1 279 ? -11.415 -13.317 -0.887 1.00 94.50 279 GLY A O 1
ATOM 2127 N N . LYS A 1 280 ? -11.005 -14.713 0.836 1.00 95.81 280 LYS A N 1
ATOM 2128 C CA . LYS A 1 280 ? -10.253 -13.748 1.641 1.00 95.81 280 LYS A CA 1
ATOM 2129 C C . LYS A 1 280 ? -8.768 -13.833 1.323 1.00 95.81 280 LYS A C 1
ATOM 2131 O O . LYS A 1 280 ? -8.198 -14.925 1.284 1.00 95.81 280 LYS A O 1
ATOM 2136 N N . TYR A 1 281 ? -8.152 -12.671 1.156 1.00 96.88 281 TYR A N 1
ATOM 2137 C CA . TYR A 1 281 ? -6.730 -12.538 0.877 1.00 96.88 281 TYR A CA 1
ATOM 2138 C C . TYR A 1 281 ? -6.084 -11.520 1.807 1.00 96.88 281 TYR A C 1
ATOM 2140 O O . TYR A 1 281 ? -6.660 -10.479 2.105 1.00 96.88 281 TYR A O 1
ATOM 2148 N N . TYR A 1 282 ? -4.864 -11.801 2.238 1.00 97.00 282 TYR A N 1
ATOM 2149 C CA . TYR A 1 282 ? -4.095 -10.945 3.135 1.00 97.00 282 TYR A CA 1
ATOM 2150 C C . TYR A 1 282 ? -2.909 -10.370 2.386 1.00 97.00 282 TYR A C 1
ATOM 2152 O O . TYR A 1 282 ? -2.264 -11.079 1.619 1.00 97.00 282 TYR A O 1
ATOM 2160 N N . VAL A 1 283 ? -2.579 -9.106 2.627 1.00 97.62 283 VAL A N 1
ATOM 2161 C CA . VAL A 1 283 ? -1.446 -8.465 1.951 1.00 97.62 283 VAL A CA 1
ATOM 2162 C C . VAL A 1 283 ? -0.459 -7.959 2.977 1.00 97.62 283 VAL A C 1
ATOM 2164 O O . VAL A 1 283 ? -0.827 -7.276 3.935 1.00 97.62 283 VAL A O 1
ATOM 2167 N N . ARG A 1 284 ? 0.811 -8.299 2.774 1.00 97.44 284 ARG A N 1
ATOM 2168 C CA . ARG A 1 284 ? 1.923 -7.823 3.594 1.00 97.44 284 ARG A CA 1
ATOM 2169 C C . ARG A 1 284 ? 2.964 -7.173 2.708 1.00 97.44 284 ARG A C 1
ATOM 2171 O O . ARG A 1 284 ? 3.186 -7.623 1.591 1.00 97.44 284 ARG A O 1
ATOM 2178 N N . ALA A 1 285 ? 3.611 -6.144 3.228 1.00 97.81 285 ALA A N 1
ATOM 2179 C CA . ALA A 1 285 ? 4.788 -5.541 2.634 1.00 97.81 285 ALA A CA 1
ATOM 2180 C C . ALA A 1 285 ? 5.994 -5.790 3.543 1.00 97.81 285 ALA A C 1
ATOM 2182 O O . ALA A 1 285 ? 5.874 -5.674 4.764 1.00 97.81 285 ALA A O 1
ATOM 2183 N N . SER A 1 286 ? 7.149 -6.096 2.962 1.00 97.62 286 SER A N 1
ATOM 2184 C CA . SER A 1 286 ? 8.419 -6.223 3.676 1.00 97.62 286 SER A CA 1
ATOM 2185 C C . SER A 1 286 ? 9.533 -5.525 2.905 1.00 97.62 286 SER A C 1
ATOM 2187 O O . SER A 1 286 ? 9.606 -5.627 1.678 1.00 97.62 286 SER A O 1
ATOM 2189 N N . TYR A 1 287 ? 10.372 -4.776 3.616 1.00 97.38 287 TYR A N 1
ATOM 2190 C CA . TYR A 1 287 ? 11.477 -4.017 3.036 1.00 97.38 287 TYR A CA 1
ATOM 2191 C C . TYR A 1 287 ? 12.538 -3.674 4.081 1.00 97.38 287 TYR A C 1
ATOM 2193 O O . TYR A 1 287 ? 12.324 -3.843 5.280 1.00 97.38 287 TYR A O 1
ATOM 2201 N N . ILE A 1 288 ? 13.689 -3.183 3.627 1.00 96.25 288 ILE A N 1
ATOM 2202 C CA . ILE A 1 288 ? 14.720 -2.623 4.503 1.00 96.25 288 ILE A CA 1
ATOM 2203 C C . ILE A 1 288 ? 14.522 -1.108 4.560 1.00 96.25 288 ILE A C 1
ATOM 2205 O O . ILE A 1 288 ? 14.457 -0.459 3.518 1.00 96.25 288 ILE A O 1
ATOM 2209 N N . GLY A 1 289 ? 14.372 -0.549 5.759 1.00 95.12 289 GLY A N 1
ATOM 2210 C CA . GLY A 1 289 ? 14.277 0.896 5.965 1.00 95.12 289 GLY A CA 1
ATOM 2211 C C . GLY A 1 289 ? 15.625 1.597 5.783 1.00 95.12 289 GLY A C 1
ATOM 2212 O O . GLY A 1 289 ? 16.672 0.955 5.813 1.00 95.12 289 GLY A O 1
ATOM 2213 N N . GLU A 1 290 ? 15.627 2.926 5.647 1.00 93.88 290 GLU A N 1
ATOM 2214 C CA . GLU A 1 290 ? 16.869 3.725 5.562 1.00 93.88 290 GLU A CA 1
ATOM 2215 C C . GLU A 1 290 ? 17.836 3.498 6.743 1.00 93.88 290 GLU A C 1
ATOM 2217 O O . GLU A 1 290 ? 19.043 3.671 6.598 1.00 93.88 290 GLU A O 1
ATOM 2222 N N . ASP A 1 291 ? 17.323 3.071 7.899 1.00 92.75 291 ASP A N 1
ATOM 2223 C CA . ASP A 1 291 ? 18.105 2.720 9.091 1.00 92.75 291 ASP A CA 1
ATOM 2224 C C . ASP A 1 291 ? 18.698 1.295 9.060 1.00 92.75 291 ASP A C 1
ATOM 2226 O O . ASP A 1 291 ? 19.334 0.868 10.024 1.00 92.75 291 ASP A O 1
ATOM 2230 N N . GLY A 1 292 ? 18.491 0.549 7.971 1.00 93.31 292 GLY A N 1
ATOM 2231 C CA . GLY A 1 292 ? 18.940 -0.833 7.799 1.00 93.31 292 GLY A CA 1
ATOM 2232 C C . GLY A 1 292 ? 18.061 -1.875 8.498 1.00 93.31 292 GLY A C 1
ATOM 2233 O O . GLY A 1 292 ? 18.376 -3.064 8.448 1.00 93.31 292 GLY A O 1
ATOM 2234 N N . THR A 1 293 ? 16.965 -1.471 9.151 1.00 95.44 293 THR A N 1
ATOM 2235 C CA . THR A 1 293 ? 16.055 -2.408 9.827 1.00 95.44 293 THR A CA 1
ATOM 2236 C C . THR A 1 293 ? 15.045 -3.007 8.857 1.00 95.44 293 THR A C 1
ATOM 2238 O O . THR A 1 293 ? 14.570 -2.335 7.943 1.00 95.44 293 THR A O 1
ATOM 2241 N N . THR A 1 294 ? 14.669 -4.271 9.064 1.00 96.69 294 THR A N 1
ATOM 2242 C CA . THR A 1 294 ? 13.523 -4.849 8.356 1.00 96.69 294 THR A CA 1
ATOM 2243 C C . THR A 1 294 ? 12.237 -4.210 8.859 1.00 96.69 294 THR A C 1
ATOM 2245 O O . THR A 1 294 ? 11.939 -4.233 10.054 1.00 96.69 294 THR A O 1
ATOM 2248 N N . VAL A 1 295 ? 11.458 -3.673 7.930 1.00 96.19 295 VAL A N 1
ATOM 2249 C CA . VAL A 1 295 ? 10.154 -3.071 8.170 1.00 96.19 295 VAL A CA 1
ATOM 2250 C C . VAL A 1 295 ? 9.099 -3.960 7.536 1.00 96.19 295 VAL A C 1
ATOM 2252 O O . VAL A 1 295 ? 9.198 -4.313 6.363 1.00 96.19 295 VAL A O 1
ATOM 2255 N N . ASN A 1 296 ? 8.080 -4.305 8.319 1.00 95.69 296 ASN A N 1
ATOM 2256 C CA . ASN A 1 296 ? 6.919 -5.042 7.845 1.00 95.69 296 ASN A CA 1
ATOM 2257 C C . ASN A 1 296 ? 5.677 -4.162 7.971 1.00 95.69 296 ASN A C 1
ATOM 2259 O O . ASN A 1 296 ? 5.507 -3.459 8.967 1.00 95.69 296 ASN A O 1
ATOM 2263 N N . SER A 1 297 ? 4.805 -4.227 6.975 1.00 94.50 297 SER A N 1
ATOM 2264 C CA . SER A 1 297 ? 3.487 -3.601 6.995 1.00 94.50 297 SER A CA 1
ATOM 2265 C C . SER A 1 297 ? 2.432 -4.607 6.553 1.00 94.50 297 SER A C 1
ATOM 2267 O O . SER A 1 297 ? 2.727 -5.545 5.815 1.00 94.50 297 SER A O 1
ATOM 2269 N N . THR A 1 298 ? 1.204 -4.435 7.025 1.00 94.94 298 THR A N 1
ATOM 2270 C CA . THR A 1 298 ? 0.068 -5.302 6.695 1.00 94.94 298 THR A CA 1
ATOM 2271 C C . THR A 1 298 ? -1.074 -4.432 6.195 1.00 94.94 298 THR A C 1
ATOM 2273 O O . THR A 1 298 ? -1.240 -3.296 6.637 1.00 94.94 298 THR A O 1
ATOM 2276 N N . TYR A 1 299 ? -1.849 -4.937 5.242 1.00 94.56 299 TYR A N 1
ATOM 2277 C CA . TYR A 1 299 ? -3.082 -4.282 4.824 1.00 94.56 299 TYR A CA 1
ATOM 2278 C C . TYR A 1 299 ? -4.015 -4.090 6.029 1.00 94.56 299 TYR A C 1
ATOM 2280 O O . TYR A 1 299 ? -4.020 -4.905 6.945 1.00 94.56 299 TYR A O 1
ATOM 2288 N N . GLY A 1 300 ? -4.746 -2.977 6.086 1.00 92.56 300 GLY A N 1
ATOM 2289 C CA . GLY A 1 300 ? -5.533 -2.631 7.274 1.00 92.56 300 GLY A CA 1
ATOM 2290 C C . GLY A 1 300 ? -4.730 -2.014 8.429 1.00 92.56 300 GLY A C 1
ATOM 2291 O O . GLY A 1 300 ? -5.342 -1.591 9.411 1.00 92.56 300 GLY A O 1
ATOM 2292 N N . ALA A 1 301 ? -3.396 -1.925 8.328 1.00 94.06 301 ALA A N 1
ATOM 2293 C CA . ALA A 1 301 ? -2.558 -1.206 9.287 1.00 94.06 301 ALA A CA 1
ATOM 2294 C C . ALA A 1 301 ? -2.275 0.226 8.804 1.00 94.06 301 ALA A C 1
ATOM 2296 O O . ALA A 1 301 ? -1.578 0.435 7.808 1.00 94.06 301 ALA A O 1
ATOM 2297 N N . TYR A 1 302 ? -2.793 1.222 9.522 1.00 94.44 302 TYR A N 1
ATOM 2298 C CA . TYR A 1 302 ? -2.695 2.636 9.148 1.00 94.44 302 TYR A CA 1
ATOM 2299 C C . TYR A 1 302 ? -2.411 3.520 10.366 1.00 94.44 302 TYR A C 1
ATOM 2301 O O . TYR A 1 302 ? -2.798 3.168 11.482 1.00 94.44 302 TYR A O 1
ATOM 2309 N N . PRO A 1 303 ? -1.775 4.691 10.184 1.00 94.00 303 PRO A N 1
ATOM 2310 C CA . PRO A 1 303 ? -1.632 5.653 11.263 1.00 94.00 303 PRO A CA 1
ATOM 2311 C C . PRO A 1 303 ? -3.004 6.199 11.662 1.00 94.00 303 PRO A C 1
ATOM 2313 O O . PRO A 1 303 ? -3.820 6.553 10.805 1.00 94.00 303 PRO A O 1
ATOM 2316 N N . ILE A 1 304 ? -3.236 6.311 12.967 1.00 93.44 304 ILE A N 1
ATOM 2317 C CA . ILE A 1 304 ? -4.394 7.016 13.504 1.00 93.44 304 ILE A CA 1
ATOM 2318 C C . ILE A 1 304 ? -4.177 8.510 13.279 1.00 93.44 304 ILE A C 1
ATOM 2320 O O . ILE A 1 304 ? -3.251 9.112 13.822 1.00 93.44 304 ILE A O 1
ATOM 2324 N N . THR A 1 305 ? -5.051 9.127 12.498 1.00 93.69 305 THR A N 1
ATOM 2325 C CA . THR A 1 305 ? -4.997 10.555 12.172 1.00 93.69 305 THR A CA 1
ATOM 2326 C C . THR A 1 305 ? -5.861 11.403 13.096 1.00 93.69 305 THR A C 1
ATOM 2328 O O . THR A 1 305 ? -5.686 12.617 13.154 1.00 93.69 305 THR A O 1
ATOM 2331 N N . GLY A 1 306 ? -6.803 10.797 13.820 1.00 91.19 306 GLY A N 1
ATOM 2332 C CA . GLY A 1 306 ? -7.668 11.524 14.738 1.00 91.19 306 GLY A CA 1
ATOM 2333 C C . GLY A 1 306 ? -8.710 10.647 15.413 1.00 91.19 306 GLY A C 1
ATOM 2334 O O . GLY A 1 306 ? -8.857 9.468 15.099 1.00 91.19 306 GLY A O 1
ATOM 2335 N N . VAL A 1 307 ? -9.448 11.259 16.333 1.00 90.00 307 VAL A N 1
ATOM 2336 C CA . VAL A 1 307 ? -10.563 10.643 17.054 1.00 90.00 307 VAL A CA 1
ATOM 2337 C C . VAL A 1 307 ? -11.722 11.629 17.054 1.00 90.00 307 VAL A C 1
ATOM 2339 O O . VAL A 1 307 ? -11.513 12.819 17.298 1.00 90.00 307 VAL A O 1
ATOM 2342 N N . LYS A 1 308 ? -12.934 11.149 16.787 1.00 88.06 308 LYS A N 1
ATOM 2343 C CA . LYS A 1 308 ? -14.170 11.928 16.912 1.00 88.06 308 LYS A CA 1
ATOM 2344 C C . LYS A 1 308 ? -15.238 11.114 17.634 1.00 88.06 308 LYS A C 1
ATOM 2346 O O . LYS A 1 308 ? -15.123 9.897 17.742 1.00 88.06 308 LYS A O 1
ATOM 2351 N N . PHE A 1 309 ? -16.271 11.797 18.109 1.00 86.06 309 PHE A N 1
ATOM 2352 C CA . PHE A 1 309 ? -17.406 11.176 18.778 1.00 86.06 309 PHE A CA 1
ATOM 2353 C C . PHE A 1 309 ? -18.700 11.552 18.073 1.00 86.06 309 PHE A C 1
ATOM 2355 O O . PHE A 1 309 ? -18.971 12.739 17.897 1.00 86.06 309 PHE A O 1
ATOM 2362 N N . GLU A 1 310 ? -19.487 10.551 17.697 1.00 85.75 310 GLU A N 1
ATOM 2363 C CA . GLU A 1 310 ? -20.801 10.716 17.068 1.00 85.75 310 GLU A CA 1
ATOM 2364 C C . GLU A 1 310 ? -21.783 9.776 17.773 1.00 85.75 310 GLU A C 1
ATOM 2366 O O . GLU A 1 310 ? -21.470 8.612 17.990 1.00 85.75 310 GLU A O 1
ATOM 2371 N N . ASP A 1 311 ? -22.926 10.306 18.222 1.00 83.50 311 ASP A N 1
ATOM 2372 C CA . ASP A 1 311 ? -23.995 9.549 18.901 1.00 83.50 311 ASP A CA 1
ATOM 2373 C C . ASP A 1 311 ? -23.538 8.666 20.086 1.00 83.50 311 ASP A C 1
ATOM 2375 O O . ASP A 1 311 ? -24.119 7.625 20.383 1.00 83.50 311 ASP A O 1
ATOM 2379 N N . GLY A 1 312 ? -22.494 9.100 20.801 1.00 76.50 312 GLY A N 1
ATOM 2380 C CA . GLY A 1 312 ? -21.922 8.365 21.936 1.00 76.50 312 GLY A CA 1
ATOM 2381 C C . GLY A 1 312 ? -20.934 7.258 21.546 1.00 76.50 312 GLY A C 1
ATOM 2382 O O . GLY A 1 312 ? -20.394 6.595 22.432 1.00 76.50 312 GLY A O 1
ATOM 2383 N N . GLU A 1 313 ? -20.645 7.085 20.255 1.00 82.44 313 GLU A N 1
ATOM 2384 C CA . GLU A 1 313 ? -19.632 6.165 19.739 1.00 82.44 313 GLU A CA 1
ATOM 2385 C C . GLU A 1 313 ? -18.314 6.897 19.449 1.00 82.44 313 GLU A C 1
ATOM 2387 O O . GLU A 1 313 ? -18.294 8.004 18.906 1.00 82.44 313 GLU A O 1
ATOM 2392 N N . ALA A 1 314 ? -17.189 6.271 19.808 1.00 86.19 314 ALA A N 1
ATOM 2393 C CA . ALA A 1 314 ? -15.857 6.759 19.466 1.00 86.19 314 ALA A CA 1
ATOM 2394 C C . ALA A 1 314 ? -15.431 6.221 18.091 1.00 86.19 314 ALA A C 1
ATOM 2396 O O . ALA A 1 314 ? -15.380 5.007 17.872 1.00 86.19 314 ALA A O 1
ATOM 2397 N N . LEU A 1 315 ? -15.080 7.131 17.187 1.00 90.56 315 LEU A N 1
ATOM 2398 C CA . LEU A 1 315 ? -14.615 6.842 15.836 1.00 90.56 315 LEU A CA 1
ATOM 2399 C C . LEU A 1 315 ? -13.152 7.261 15.681 1.00 90.56 315 LEU A C 1
ATOM 2401 O O . LEU A 1 315 ? -12.744 8.332 16.135 1.00 90.56 315 LEU A O 1
ATOM 2405 N N . VAL A 1 316 ? -12.372 6.431 14.999 1.00 92.25 316 VAL A N 1
ATOM 2406 C CA . VAL A 1 316 ? -10.936 6.600 14.769 1.00 92.25 316 VAL A CA 1
ATOM 2407 C C . VAL A 1 316 ? -10.697 6.867 13.294 1.00 92.25 316 VAL A C 1
ATOM 2409 O O . VAL A 1 316 ? -11.110 6.088 12.439 1.00 92.25 316 VAL A O 1
ATOM 2412 N N . GLY A 1 317 ? -10.041 7.980 12.989 1.00 92.75 317 GLY A N 1
ATOM 2413 C CA . GLY A 1 317 ? -9.649 8.324 11.630 1.00 92.75 317 GLY A CA 1
ATOM 2414 C C . GLY A 1 317 ? -8.380 7.568 11.267 1.00 92.75 317 GLY A C 1
ATOM 2415 O O . GLY A 1 317 ? -7.374 7.720 11.957 1.00 92.75 317 GLY A O 1
ATOM 2416 N N . MET A 1 318 ? -8.419 6.756 10.216 1.00 92.88 318 MET A N 1
ATOM 2417 C CA . MET A 1 318 ? -7.268 6.001 9.723 1.00 92.88 318 MET A CA 1
ATOM 2418 C C . MET A 1 318 ? -7.487 5.552 8.273 1.00 92.88 318 MET A C 1
ATOM 2420 O O . MET A 1 318 ? -8.614 5.303 7.854 1.00 92.88 318 MET A O 1
ATOM 2424 N N . GLY A 1 319 ? -6.419 5.485 7.473 1.00 86.31 319 GLY A N 1
ATOM 2425 C CA . GLY A 1 319 ? -6.512 5.035 6.073 1.00 86.31 319 GLY A CA 1
ATOM 2426 C C . GLY A 1 319 ? -7.468 5.863 5.195 1.00 86.31 319 GLY A C 1
ATOM 2427 O O . GLY A 1 319 ? -7.982 5.359 4.204 1.00 86.31 319 GLY A O 1
ATOM 2428 N N . GLY A 1 320 ? -7.752 7.118 5.571 1.00 87.00 320 GLY A N 1
ATOM 2429 C CA . GLY A 1 320 ? -8.718 7.989 4.884 1.00 87.00 320 GLY A CA 1
ATOM 2430 C C . GLY A 1 320 ? -10.190 7.757 5.256 1.00 87.00 320 GLY A C 1
ATOM 2431 O O . GLY A 1 320 ? -11.052 8.459 4.737 1.00 87.00 320 GLY A O 1
ATOM 2432 N N . SER A 1 321 ? -10.481 6.822 6.164 1.00 90.44 321 SER A N 1
ATOM 2433 C CA . SER A 1 321 ? -11.832 6.504 6.642 1.00 90.44 321 SER A CA 1
ATOM 2434 C C . SER A 1 321 ? -11.947 6.668 8.158 1.00 90.44 321 SER A C 1
ATOM 2436 O O . SER A 1 321 ? -10.948 6.781 8.866 1.00 90.44 321 SER A O 1
ATOM 2438 N N . TRP A 1 322 ? -13.179 6.697 8.665 1.00 92.56 322 TRP A N 1
ATOM 2439 C CA . TRP A 1 322 ? -13.463 6.638 10.098 1.00 92.56 322 TRP A CA 1
ATOM 2440 C C . TRP A 1 322 ? -13.974 5.242 10.441 1.00 92.56 322 TRP A C 1
ATOM 2442 O O . TRP A 1 322 ? -14.976 4.810 9.876 1.00 92.56 322 TRP A O 1
ATOM 2452 N N . VAL A 1 323 ? -13.294 4.549 11.349 1.00 92.00 323 VAL A N 1
ATOM 2453 C CA . VAL A 1 323 ? -13.675 3.210 11.827 1.00 92.00 323 VAL A CA 1
ATOM 2454 C C . VAL A 1 323 ? -14.104 3.274 13.285 1.00 92.00 323 VAL A C 1
ATOM 2456 O O . VAL A 1 323 ? -13.682 4.175 14.016 1.00 92.00 323 VAL A O 1
ATOM 2459 N N . LYS A 1 324 ? -14.934 2.334 13.740 1.00 91.12 324 LYS A N 1
ATOM 2460 C CA . LYS A 1 324 ? -15.307 2.287 15.154 1.00 91.12 324 LYS A CA 1
ATOM 2461 C C . LYS A 1 324 ? -14.110 1.888 16.003 1.00 91.12 324 LYS A C 1
ATOM 2463 O O . LYS A 1 324 ? -13.320 1.031 15.614 1.00 91.12 324 LYS A O 1
ATOM 2468 N N . TRP A 1 325 ? -13.998 2.473 17.195 1.00 86.94 325 TRP A N 1
ATOM 2469 C CA . TRP A 1 325 ? -12.953 2.098 18.153 1.00 86.94 325 TRP A CA 1
ATOM 2470 C C . TRP A 1 325 ? -12.948 0.589 18.450 1.00 86.94 325 TRP A C 1
ATOM 2472 O O . TRP A 1 325 ? -11.889 -0.011 18.601 1.00 86.94 325 TRP A O 1
ATOM 2482 N N . GLU A 1 326 ? -14.124 -0.040 18.485 1.00 86.94 326 GLU A N 1
ATOM 2483 C CA . GLU A 1 326 ? -14.272 -1.482 18.709 1.00 86.94 326 GLU A CA 1
ATOM 2484 C C . GLU A 1 326 ? -13.753 -2.360 17.561 1.00 86.94 326 GLU A C 1
ATOM 2486 O O . GLU A 1 326 ? -13.479 -3.539 17.788 1.00 86.94 326 GLU A O 1
ATOM 2491 N N . ASP A 1 327 ? -13.581 -1.814 16.356 1.00 91.69 327 ASP A N 1
ATOM 2492 C CA . ASP A 1 327 ? -13.060 -2.536 15.188 1.00 91.69 327 ASP A CA 1
ATOM 2493 C C . ASP A 1 327 ? -11.531 -2.490 15.100 1.00 91.69 327 ASP A C 1
ATOM 2495 O O . ASP A 1 327 ? -10.924 -3.191 14.285 1.00 91.69 327 ASP A O 1
ATOM 2499 N N . ILE A 1 328 ? -10.888 -1.713 15.976 1.00 91.19 328 ILE A N 1
ATOM 2500 C CA . ILE A 1 328 ? -9.438 -1.724 16.140 1.00 91.19 328 ILE A CA 1
ATOM 2501 C C . ILE A 1 328 ? -9.025 -3.023 16.836 1.00 91.19 328 ILE A C 1
ATOM 2503 O O . ILE A 1 328 ? -9.471 -3.345 17.937 1.00 91.19 328 ILE A O 1
ATOM 2507 N N . LYS A 1 329 ? -8.143 -3.776 16.181 1.00 92.31 329 LYS A N 1
ATOM 2508 C CA . LYS A 1 329 ? -7.563 -5.025 16.684 1.00 92.31 329 LYS A CA 1
ATOM 2509 C C . LYS A 1 329 ? -6.355 -4.758 17.575 1.00 92.31 329 LYS A C 1
ATOM 2511 O O . LYS A 1 329 ? -6.231 -5.361 18.636 1.00 92.31 329 LYS A O 1
ATOM 2516 N N . GLU A 1 330 ? -5.472 -3.863 17.146 1.00 91.25 330 GLU A N 1
ATOM 2517 C CA . GLU A 1 330 ? -4.222 -3.550 17.842 1.00 91.25 330 GLU A CA 1
ATOM 2518 C C . GLU A 1 330 ? -3.782 -2.111 17.548 1.00 91.25 330 GLU A C 1
ATOM 2520 O O . GLU A 1 330 ? -4.046 -1.597 16.462 1.00 91.25 330 GLU A O 1
ATOM 2525 N N . ILE A 1 331 ? -3.093 -1.477 18.504 1.00 90.12 331 ILE A N 1
ATOM 2526 C CA . ILE A 1 331 ? -2.421 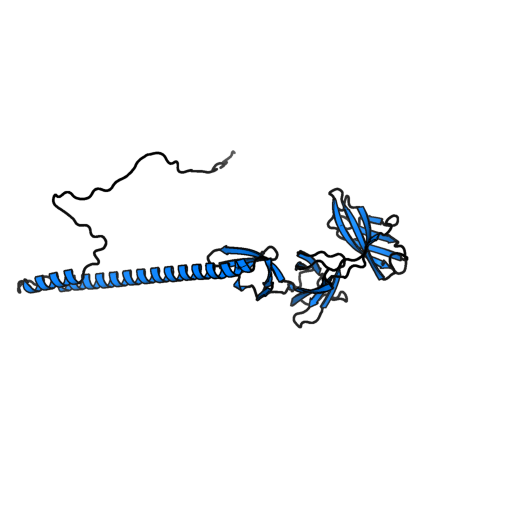-0.184 18.331 1.00 90.12 331 ILE A CA 1
ATOM 2527 C C . ILE A 1 331 ? -0.951 -0.354 18.714 1.00 90.12 331 ILE A C 1
ATOM 2529 O O . ILE A 1 331 ? -0.643 -0.718 19.849 1.00 90.12 331 ILE A O 1
ATOM 2533 N N . THR A 1 332 ? -0.049 -0.048 17.787 1.00 84.94 332 THR A N 1
ATOM 2534 C CA . THR A 1 332 ? 1.404 -0.132 17.955 1.00 84.94 332 THR A CA 1
ATOM 2535 C C . THR A 1 332 ? 2.043 1.245 17.783 1.00 84.94 332 THR A C 1
ATOM 2537 O O . THR A 1 332 ? 1.620 2.054 16.956 1.00 84.94 332 THR A O 1
ATOM 2540 N N . GLY A 1 333 ? 3.048 1.554 18.601 1.00 67.56 333 GLY A N 1
ATOM 2541 C CA . GLY A 1 333 ? 3.756 2.834 18.575 1.00 67.56 333 GLY A CA 1
ATOM 2542 C C . GLY A 1 333 ? 5.143 2.736 19.170 1.00 67.56 333 GLY A C 1
ATOM 2543 O O . GLY A 1 333 ? 5.430 1.700 19.810 1.00 67.56 333 GLY A O 1
#

Secondary structure (DSSP, 8-state):
------------------S--------------S----TT----HHHHHHHHHHHHHH--TTS---HHHHHHHHHHHHHHHHHHHHHHHHHHHHHHHHHHHHHHHHHHHHHHHTTTTSEEEES--EEEEPSS-S-EEEEEEE-S-B----EEEE--TT-EEEE-SSS-EEEEEE--TTT--TT-EEEEEEE-TT--EEEEEEEPPTTSEEEEEEE--SS-TTT-EEEEEEEE-PPPEEEEEEETTS-EEEEEEESS--SEEEEEEE-SB-TTSPBPPSEEEEEEEEEEBTTS-EEEEETTEEEEEEEEEETTEEEEEETTEEEEGGGEEEEE-

Radius of gyration: 39.1 Å; Cα contacts (8 Å, |Δi|>4): 533; chains: 1; bounding box: 104×68×96 Å

pLDDT: mean 81.67, std 20.05, range [27.23, 98.19]

Sequence (333 aa):
MSNINTQNLQGPLAFNTKDMPVNANTRAGEGDSGLVYNPGAELDKDAFLKLLLIELQHQDPTDPMDTEKMLTQTAQLSALEMQDNTNKTMTQLVDAMTKLQNSIAASTGMSALAAVGKLATVKDDYLVVADDDIQFQINMYLPKEPQKGKKTDINIDDFKLEKNGEDKLDISGKVDSEIAEPGETIYVKLVDDKGQEETVQAIVGEDQTFKIVGHTPSVDIKTAKIDSAYKSDSTPVTFTIYNEAGDPVRTMSVKDMTAGMKQIVWDRTDDSGNPVPSGKYYVRASYIGEDGTTVNSTYGAYPITGVKFEDGEALVGMGGSWVKWEDIKEITG

Foldseek 3Di:
DDDDDDDDDDDDDDDDDDDDDDDDDDDDDDDDDDDPDDPPPPVPVVVVVVVVVVCVVPDDPPDGDPVVVVVVVVVVVVVVVVVVVVVVVVVVVVVVVVVVLLVVLVVVVVVVQVLFQWKFFFPQLWDFFDPPDQKDKFKWFFAFFFAFFDKDWWDCPFWDWDDDPDFFIKIKGATDCVFDPAQAKKWWWKAFPVGDIDIDIWGQHNVRMTIDPGDRDPHDPVGIDTPTMIGTPTWWWWKFKAAPVRDTFAIDTHGPDTGTIDIDMDRCHGNVRHHDDGHIMWMKIWGQHNVRDIDIITRRIFRFNDWDDDPSWIWTDTPNDTDGPVRTPDIGD

Nearest PDB structures (foldseek):
  3osv-assembly3_D-3  TM=6.589E-01  e=2.701E-06  Pseudomonas aeruginosa
  3osv-assembly2_C-2  TM=6.423E-01  e=5.190E-06  Pseudomonas aeruginosa
  3osv-assembly1_A  TM=6.346E-01  e=8.156E-06  Pseudomonas aeruginosa
  7bhq-assembly1_A  TM=3.478E-01  e=2.287E-08  Salmonella enterica subsp. enterica serovar Typhi
  7eha-assembly1_A  TM=3.580E-01  e=7.695E-07  Salmonella enterica subsp. enterica serovar Typhimurium str. LT2

Solvent-accessible surface area (backbone atoms only — not comparable to full-atom values): 19678 Å² total; per-residue (Å²): 138,82,85,90,82,87,80,87,86,76,87,84,83,82,87,78,93,82,84,85,85,85,89,80,91,83,83,91,82,90,85,85,87,87,79,90,82,61,98,76,64,65,80,53,63,68,58,54,53,52,51,53,53,53,48,71,75,68,63,58,93,86,68,73,73,70,56,67,61,53,52,51,50,52,50,50,49,50,50,51,51,51,49,50,50,49,50,51,52,50,53,51,48,51,51,51,50,52,52,47,50,43,50,50,35,54,53,51,46,55,58,47,55,73,39,47,74,21,38,32,28,39,67,76,36,55,48,80,44,56,88,89,64,66,68,44,82,45,68,35,40,35,95,53,45,43,25,79,46,66,72,45,80,46,78,56,89,64,48,47,80,44,78,51,72,96,69,22,34,28,41,36,31,53,55,57,70,91,77,50,51,64,73,38,64,36,38,41,29,35,32,22,86,84,70,42,71,45,76,45,79,44,54,30,34,91,86,35,31,36,76,46,78,62,42,69,69,93,40,52,77,92,54,51,42,82,73,49,32,29,35,66,67,26,53,45,42,35,37,39,33,21,43,81,90,66,49,81,44,29,74,48,76,42,57,85,58,67,47,42,82,42,78,48,80,43,66,55,40,32,77,86,66,47,77,59,78,63,44,54,33,34,42,37,38,42,32,44,24,68,86,71,45,82,44,76,36,42,34,48,33,26,49,25,76,40,70,50,75,58,99,66,42,50,32,33,29,34,82,93,42,75,42,51,57,86,46,52,65,49,78,49,123

Mean predicted aligned error: 15.57 Å